Protein AF-A0A1M6NZW9-F1 (afdb_monomer_lite)

pLDDT: mean 94.44, std 4.58, range [63.97, 98.81]

Secondary structure (DSSP, 8-state):
-EEEEEEEE-HHHHHHHHHHHHT-TTEEEEEEEEEEEETTEEEEEEEEE-TTTHHHHHHHHHHHSSSGGG-EEEEEEES----GGGHHHHHT------HHHHHHHHHHHHS--HHHHHHHHHHHHHHHHHTTS-HHHHHHHHHHHHHHS--HHHHHHHHHHHHTT-HHHHHHHHHHHHHHHHHHHHHHHHHHHHHHHTTS--HHHHHH-HHHHHHHS--HHHHHHHHHHHHHHHHHHHTT-GGGHHHHHHH--HHHHHHHHHHHHHTT-HHHHHHHHHHHHHHHHHHHHHHHHHHHHHIIIII-S----

Radius of gyration: 23.34 Å; chains: 1; bounding box: 52×37×64 Å

Sequence (309 aa):
MHRSLELTVPPTVTESLCQQLVELDDVISVSVLPGASRKPPGDITTVQVLNRGADEVLRRAGAAVPKPEDLWVSTTELSSIIAPAEGEKILNDKDEAIWEEVEAGLRHQGRPTPNYVALMALGGIMAAVGLVSEPVPQAVAFIASSIIAPGFEPIAALPMGVVLKRWHVVWRGLRSTLIGYFLFILTAGLTMWLLVASGESSATELMANPEVHSISQPTLKSLLVSACGAAAGIVIIAAYRRSVIAGALIALILMPAAALIGAGVAVGISSLAVEGLIRFGIDVAFVLVLGFIIFYSKQKILHRRRPLE

InterPro domains:
  IPR005240 Protein of unknown function DUF389 [PF04087] (147-288)
  IPR005240 Protein of unknown function DUF389 [PTHR20992] (94-299)

Structure (mmCIF, N/CA/C/O backbone):
data_AF-A0A1M6NZW9-F1
#
_entry.id   AF-A0A1M6NZW9-F1
#
loop_
_atom_site.group_PDB
_atom_site.id
_atom_site.type_symbol
_atom_site.label_atom_id
_atom_site.label_alt_id
_atom_site.label_comp_id
_atom_site.label_asym_id
_atom_site.label_entity_id
_atom_site.label_seq_id
_atom_site.pdbx_PDB_ins_code
_atom_site.Cartn_x
_atom_site.Cartn_y
_atom_site.Cartn_z
_atom_site.occupancy
_atom_site.B_iso_or_equiv
_atom_site.auth_seq_id
_atom_site.auth_comp_id
_atom_site.auth_asym_id
_atom_site.auth_atom_id
_atom_site.pdbx_PDB_model_num
ATOM 1 N N . MET A 1 1 ? -0.280 -8.729 15.939 1.00 70.12 1 MET A N 1
ATOM 2 C CA . MET A 1 1 ? 0.033 -7.583 16.827 1.00 70.12 1 MET A CA 1
ATOM 3 C C . MET A 1 1 ? -1.256 -7.091 17.441 1.00 70.12 1 MET A C 1
ATOM 5 O O . MET A 1 1 ? -2.162 -6.825 16.670 1.00 70.12 1 MET A O 1
ATOM 9 N N . HIS A 1 2 ? -1.369 -7.079 18.770 1.00 83.81 2 HIS A N 1
ATOM 10 C CA . HIS A 1 2 ? -2.613 -6.732 19.475 1.00 83.81 2 HIS A CA 1
ATOM 11 C C . HIS A 1 2 ? -2.871 -5.220 19.454 1.00 83.81 2 HIS A C 1
ATOM 13 O O . HIS A 1 2 ? -1.997 -4.449 19.047 1.00 83.81 2 HIS A O 1
ATOM 19 N N . ARG A 1 3 ? -4.056 -4.783 19.896 1.00 89.00 3 ARG A N 1
ATOM 20 C CA . ARG A 1 3 ? -4.475 -3.379 19.794 1.00 89.00 3 ARG A CA 1
ATOM 21 C C . ARG A 1 3 ? -4.918 -2.786 21.119 1.00 89.00 3 ARG A C 1
ATOM 23 O O . ARG A 1 3 ? -5.605 -3.432 21.906 1.00 89.00 3 ARG A O 1
ATOM 30 N N . SER A 1 4 ? -4.587 -1.511 21.274 1.00 94.06 4 SER A N 1
ATOM 31 C CA . SER A 1 4 ? -5.197 -0.608 22.237 1.00 94.06 4 SER A CA 1
ATOM 32 C C . SER A 1 4 ? -6.142 0.323 21.490 1.00 94.06 4 SER A C 1
ATOM 34 O O . SER A 1 4 ? -5.700 1.110 20.649 1.00 94.06 4 SER A O 1
ATOM 36 N N . LEU A 1 5 ? -7.431 0.249 21.800 1.00 96.00 5 LEU A N 1
ATOM 37 C CA . LEU A 1 5 ? -8.442 1.181 21.313 1.00 96.00 5 LEU A CA 1
ATOM 38 C C . LEU A 1 5 ? -8.721 2.209 22.406 1.00 96.00 5 LEU A C 1
ATOM 40 O O . LEU A 1 5 ? -9.085 1.849 23.522 1.00 96.00 5 LEU A O 1
ATOM 44 N N . GLU A 1 6 ? -8.549 3.484 22.096 1.00 96.81 6 GLU A N 1
ATOM 45 C CA . GLU A 1 6 ? -8.951 4.584 22.965 1.00 96.81 6 GLU A CA 1
ATOM 46 C C . GLU A 1 6 ? -10.225 5.204 22.402 1.00 96.81 6 GLU A C 1
ATOM 48 O O . GLU A 1 6 ? -10.232 5.734 21.292 1.00 96.81 6 GLU A O 1
ATOM 53 N N . LEU A 1 7 ? -11.310 5.098 23.160 1.00 96.94 7 LEU A N 1
ATOM 54 C CA . LEU A 1 7 ? -12.628 5.593 22.801 1.00 96.94 7 LEU A CA 1
ATOM 55 C C . LEU A 1 7 ? -12.922 6.831 23.647 1.00 96.94 7 LEU A C 1
ATOM 57 O O . LEU A 1 7 ? -12.831 6.769 24.870 1.00 96.94 7 LEU A O 1
ATOM 61 N N . THR A 1 8 ? -13.313 7.940 23.025 1.00 97.19 8 THR A N 1
ATOM 62 C CA . THR A 1 8 ? -13.994 9.026 23.742 1.00 97.19 8 THR A CA 1
ATOM 63 C C . THR A 1 8 ? -15.483 8.931 23.457 1.00 97.19 8 THR A C 1
ATOM 65 O O . THR A 1 8 ? -15.881 8.962 22.291 1.00 97.19 8 THR A O 1
ATOM 68 N N . VAL A 1 9 ? -16.283 8.805 24.517 1.00 96.12 9 VAL A N 1
ATOM 69 C CA . VAL A 1 9 ? -17.746 8.676 24.443 1.00 96.12 9 VAL A CA 1
ATOM 70 C C . VAL A 1 9 ? -18.444 9.616 25.435 1.00 96.12 9 VAL A C 1
ATOM 72 O O . VAL A 1 9 ? -17.834 10.033 26.427 1.00 96.12 9 VAL A O 1
ATOM 75 N N . PRO A 1 10 ? -19.723 9.964 25.205 1.00 95.12 10 PRO A N 1
ATOM 76 C CA . PRO A 1 10 ? -20.508 10.727 26.167 1.00 95.12 10 PRO A CA 1
ATOM 77 C C . PRO A 1 10 ? -20.651 9.988 27.510 1.00 95.12 10 PRO A C 1
ATOM 79 O O . PRO A 1 10 ? -20.911 8.782 27.504 1.00 95.12 10 PRO A O 1
ATOM 82 N N . PRO A 1 11 ? -20.617 10.693 28.657 1.00 94.50 11 PRO A N 1
ATOM 83 C CA . PRO A 1 11 ? -20.749 10.063 29.975 1.00 94.50 11 PRO A CA 1
ATOM 84 C C . PRO A 1 11 ? -22.036 9.249 30.169 1.00 94.50 11 PRO A C 1
ATOM 86 O O . PRO A 1 11 ? -22.088 8.326 30.975 1.00 94.50 11 PRO A O 1
ATOM 89 N N . THR A 1 12 ? -23.090 9.571 29.414 1.00 94.75 12 THR A N 1
ATOM 90 C CA . THR A 1 12 ? -24.390 8.890 29.474 1.00 94.75 12 THR A CA 1
ATOM 91 C C . THR A 1 12 ? -24.352 7.444 28.983 1.00 94.75 12 THR A C 1
ATOM 93 O O . THR A 1 12 ? -25.243 6.676 29.335 1.00 94.75 12 THR A O 1
ATOM 96 N N . VAL A 1 13 ? -23.363 7.070 28.163 1.00 95.62 13 VAL A N 1
ATOM 97 C CA . VAL A 1 13 ? -23.267 5.728 27.560 1.00 95.62 13 VAL A CA 1
ATOM 98 C C . VAL A 1 13 ? -22.093 4.913 28.102 1.00 95.62 13 VAL A C 1
ATOM 100 O O . VAL A 1 13 ? -22.046 3.705 27.874 1.00 95.62 13 VAL A O 1
ATOM 103 N N . THR A 1 14 ? -21.170 5.546 28.835 1.00 95.44 14 THR A N 1
ATOM 104 C CA . THR A 1 14 ? -19.919 4.942 29.317 1.00 95.44 14 THR A CA 1
ATOM 105 C C . THR A 1 14 ? -20.152 3.648 30.086 1.00 95.44 14 THR A C 1
ATOM 107 O O . THR A 1 14 ? -19.566 2.622 29.747 1.00 95.44 14 THR A O 1
ATOM 110 N N . GLU A 1 15 ? -21.029 3.663 31.092 1.00 94.81 15 GLU A N 1
ATOM 111 C CA . GLU A 1 15 ? -21.259 2.503 31.963 1.00 94.81 15 GLU A CA 1
ATOM 112 C C . GLU A 1 15 ? -21.861 1.321 31.192 1.00 94.81 15 GLU A C 1
ATOM 114 O O . GLU A 1 15 ? -21.332 0.208 31.239 1.00 94.81 15 GLU A O 1
ATOM 119 N N . SER A 1 16 ? -22.902 1.581 30.393 1.00 95.81 16 SER A N 1
ATOM 120 C CA . SER A 1 16 ? -23.528 0.551 29.560 1.00 95.81 16 SER A CA 1
ATOM 121 C C . SER A 1 16 ? -22.561 -0.026 28.525 1.00 95.81 16 SER A C 1
ATOM 123 O O . SER A 1 16 ? -22.616 -1.227 28.262 1.00 95.81 16 SER A O 1
ATOM 125 N N . LEU A 1 17 ? -21.702 0.799 27.916 1.00 96.06 17 LEU A N 1
ATOM 126 C CA . LEU A 1 17 ? -20.704 0.327 26.960 1.00 96.06 17 LEU A CA 1
ATOM 127 C C . LEU A 1 17 ? -19.659 -0.540 27.665 1.00 96.06 17 LEU A C 1
ATOM 129 O O . LEU A 1 17 ? -19.357 -1.629 27.191 1.00 96.06 17 LEU A O 1
ATOM 133 N N . CYS A 1 18 ? -19.149 -0.105 28.817 1.00 95.56 18 CYS A N 1
ATOM 134 C CA . CYS A 1 18 ? -18.157 -0.864 29.574 1.00 95.56 18 CYS A CA 1
ATOM 135 C C . CYS A 1 18 ? -18.675 -2.243 29.977 1.00 95.56 18 CYS A C 1
ATOM 137 O O . CYS A 1 18 ? -17.961 -3.225 29.791 1.00 95.56 18 CYS A O 1
ATOM 139 N N . GLN A 1 19 ? -19.923 -2.337 30.444 1.00 95.12 19 GLN A N 1
ATOM 140 C CA . GLN A 1 19 ? -20.538 -3.623 30.770 1.00 95.12 19 GLN A CA 1
ATOM 141 C C . GLN A 1 19 ? -20.563 -4.558 29.553 1.00 95.12 19 GLN A C 1
ATOM 143 O O . GLN A 1 19 ? -20.122 -5.699 29.643 1.00 95.12 19 GLN A O 1
ATOM 148 N N . GLN A 1 20 ? -20.978 -4.050 28.390 1.00 95.81 20 GLN A N 1
ATOM 149 C CA . GLN A 1 20 ? -20.967 -4.833 27.155 1.00 95.81 20 GLN A CA 1
ATOM 150 C C . GLN A 1 20 ? -19.552 -5.230 26.712 1.00 95.81 20 GLN A C 1
ATOM 152 O O . GLN A 1 20 ? -19.382 -6.283 26.108 1.00 95.81 20 GLN A O 1
ATOM 157 N N . LEU A 1 21 ? -18.537 -4.394 26.930 1.00 96.19 21 LEU A N 1
ATOM 158 C CA . LEU A 1 21 ? -17.167 -4.695 26.509 1.00 96.19 21 LEU A CA 1
ATOM 159 C C . LEU A 1 21 ? -16.489 -5.722 27.418 1.00 96.19 21 LEU A C 1
ATOM 161 O O . LEU A 1 21 ? -15.734 -6.548 26.920 1.00 96.19 21 LEU A O 1
ATOM 165 N N . VAL A 1 22 ? -16.779 -5.702 28.720 1.00 95.19 22 VAL A N 1
ATOM 166 C CA . VAL A 1 22 ? -16.255 -6.682 29.688 1.00 95.19 22 VAL A CA 1
ATOM 167 C C . VAL A 1 22 ? -16.783 -8.095 29.415 1.00 95.19 22 VAL A C 1
ATOM 169 O O . VAL A 1 22 ? -16.097 -9.069 29.698 1.00 95.19 22 VAL A O 1
ATOM 172 N N . GLU A 1 23 ? -17.969 -8.222 28.821 1.00 94.69 23 GLU A N 1
ATOM 173 C CA . GLU A 1 23 ? -18.543 -9.514 28.416 1.00 94.69 23 GLU A CA 1
ATOM 174 C C . GLU A 1 23 ? -17.859 -10.143 27.187 1.00 94.69 23 GLU A C 1
ATOM 176 O O . GLU A 1 23 ? -18.169 -11.278 26.825 1.00 94.69 23 GLU A O 1
ATOM 181 N N . LEU A 1 24 ? -16.970 -9.421 26.496 1.00 94.69 24 LEU A N 1
ATOM 182 C CA . LEU A 1 24 ? -16.276 -9.938 25.319 1.00 94.69 24 LEU A CA 1
ATOM 183 C C . LEU A 1 24 ? -15.026 -10.725 25.719 1.00 94.69 24 LEU A C 1
ATOM 185 O O . LEU A 1 24 ? -14.051 -10.147 26.187 1.00 94.69 24 LEU A O 1
ATOM 189 N N . ASP A 1 25 ? -15.002 -12.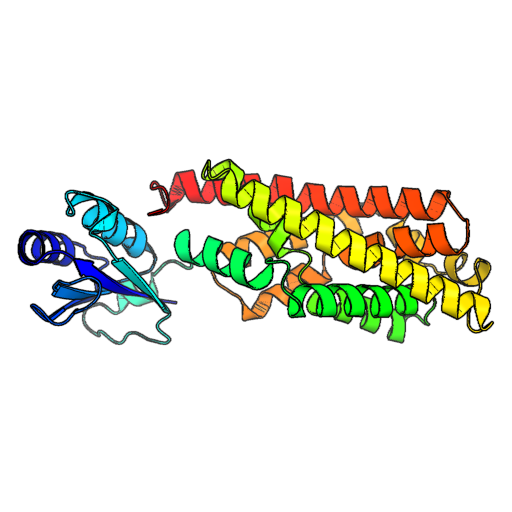020 25.397 1.00 92.38 25 ASP A N 1
ATOM 190 C CA . ASP A 1 25 ? -13.867 -12.917 25.681 1.00 92.38 25 ASP A CA 1
ATOM 191 C C . ASP A 1 25 ? -12.521 -12.468 25.082 1.00 92.38 25 ASP A C 1
ATOM 193 O O . ASP A 1 25 ? -11.465 -12.888 25.562 1.00 92.38 25 ASP A O 1
ATOM 197 N N . ASP A 1 26 ? -12.567 -11.664 24.014 1.00 92.88 26 ASP A N 1
ATOM 198 C CA . ASP A 1 26 ? -11.408 -11.140 23.283 1.00 92.88 26 ASP A CA 1
ATOM 199 C C . ASP A 1 26 ? -10.866 -9.819 23.860 1.00 92.88 26 ASP A C 1
ATOM 201 O O . ASP A 1 26 ? -9.818 -9.329 23.420 1.00 92.88 26 ASP A O 1
ATOM 205 N N . VAL A 1 27 ? -11.581 -9.213 24.811 1.00 94.50 27 VAL A N 1
ATOM 206 C CA . VAL A 1 27 ? -11.158 -8.003 25.519 1.00 94.50 27 VAL A CA 1
ATOM 207 C C . VAL A 1 27 ? -10.340 -8.416 26.737 1.00 94.50 27 VAL A C 1
ATOM 209 O O . VAL A 1 27 ? -10.824 -9.092 27.636 1.00 94.50 27 VAL A O 1
ATOM 212 N N . ILE A 1 28 ? -9.079 -7.993 26.765 1.00 93.81 28 ILE A N 1
ATOM 213 C CA . ILE A 1 28 ? -8.131 -8.331 27.832 1.00 93.81 28 ILE A CA 1
ATOM 214 C C . ILE A 1 28 ? -8.251 -7.354 28.999 1.00 93.81 28 ILE A C 1
ATOM 216 O O . ILE A 1 28 ? -8.128 -7.742 30.159 1.00 93.81 28 ILE A O 1
ATOM 220 N N . SER A 1 29 ? -8.474 -6.073 28.709 1.00 93.75 29 SER A N 1
ATOM 221 C CA . SER A 1 29 ? -8.731 -5.081 29.746 1.00 93.75 29 SER A CA 1
ATOM 222 C C . SER A 1 29 ? -9.560 -3.912 29.235 1.00 93.75 29 SER A C 1
ATOM 224 O O . SER A 1 29 ? -9.485 -3.524 28.068 1.00 93.75 29 SER A O 1
ATOM 226 N N . VAL A 1 30 ? -10.340 -3.337 30.149 1.00 96.31 30 VAL A N 1
ATOM 227 C CA . VAL A 1 30 ? -11.088 -2.093 29.957 1.00 96.31 30 VAL A CA 1
ATOM 228 C C . VAL A 1 30 ? -10.713 -1.154 31.096 1.00 96.31 30 VAL A C 1
ATOM 230 O O . VAL A 1 30 ? -10.606 -1.567 32.249 1.00 96.31 30 VAL A O 1
ATOM 233 N N . SER A 1 31 ? -10.472 0.113 30.789 1.00 96.75 31 SER A N 1
ATOM 234 C CA . SER A 1 31 ? -10.187 1.157 31.775 1.00 96.75 31 SER A CA 1
ATOM 235 C C . SER A 1 31 ? -10.935 2.427 31.404 1.00 96.75 31 SER A C 1
ATOM 237 O O . SER A 1 31 ? -11.028 2.756 30.225 1.00 96.75 31 SER A O 1
ATOM 239 N N . VAL A 1 32 ? -11.465 3.136 32.401 1.00 97.50 32 VAL A N 1
ATOM 240 C CA . VAL A 1 32 ? -12.298 4.329 32.201 1.00 97.50 32 VAL A CA 1
ATOM 241 C C . VAL A 1 32 ? -11.737 5.493 33.002 1.00 97.50 32 VAL A C 1
ATOM 243 O O . VAL A 1 32 ? -11.442 5.354 34.189 1.00 97.50 32 VAL A O 1
ATOM 246 N N . LEU A 1 33 ? -11.635 6.652 32.359 1.00 96.94 33 LEU A N 1
ATOM 247 C CA . LEU A 1 33 ? -11.292 7.930 32.972 1.00 96.94 33 LEU A CA 1
ATOM 248 C C . LEU A 1 33 ? -12.456 8.915 32.763 1.00 96.94 33 LEU A C 1
ATOM 250 O O . LEU A 1 33 ? -12.553 9.535 31.695 1.00 96.94 33 LEU A O 1
ATOM 254 N N . PRO A 1 34 ? -13.347 9.063 33.763 1.00 96.50 34 PRO A N 1
ATOM 255 C CA . PRO A 1 34 ? -14.511 9.935 33.656 1.00 96.50 34 PRO A CA 1
ATOM 256 C C . PRO A 1 34 ? -14.122 11.407 33.480 1.00 96.50 34 PRO A C 1
ATOM 258 O O . PRO A 1 34 ? -13.265 11.928 34.196 1.00 96.50 34 PRO A O 1
ATOM 261 N N . GLY A 1 35 ? -14.755 12.092 32.529 1.00 94.69 35 GLY A N 1
ATOM 262 C CA . GLY A 1 35 ? -14.581 13.517 32.251 1.00 94.69 35 GLY A CA 1
ATOM 263 C C . GLY A 1 35 ? -13.158 13.926 31.869 1.00 94.69 35 GLY A C 1
ATOM 264 O O . GLY A 1 35 ? -12.811 15.104 32.003 1.00 94.69 35 GLY A O 1
ATOM 265 N N . ALA A 1 36 ? -12.316 12.982 31.442 1.00 95.81 36 ALA A N 1
ATOM 266 C CA . ALA A 1 36 ? -10.913 13.240 31.136 1.00 95.81 36 ALA A CA 1
ATOM 267 C C . ALA A 1 36 ? -10.713 13.925 29.776 1.00 95.81 36 ALA A C 1
ATOM 269 O O . ALA A 1 36 ? -9.773 14.709 29.624 1.00 95.81 36 ALA A O 1
ATOM 270 N N . SER A 1 37 ? -11.604 13.700 28.803 1.00 96.12 37 SER A N 1
ATOM 271 C CA . SER A 1 37 ? -11.490 14.328 27.488 1.00 96.12 37 SER A CA 1
ATOM 272 C C . SER A 1 37 ? -12.138 15.711 27.471 1.00 96.12 37 SER A C 1
ATOM 274 O O . SER A 1 37 ? -13.243 15.926 27.976 1.00 96.12 37 SER A O 1
ATOM 276 N N . ARG A 1 38 ? -11.425 16.688 26.903 1.00 94.50 38 ARG A N 1
ATOM 277 C CA . ARG A 1 38 ? -11.899 18.076 26.744 1.00 94.50 38 ARG A CA 1
ATOM 278 C C . ARG A 1 38 ? -12.328 18.391 25.314 1.00 94.50 38 ARG A C 1
ATOM 280 O O . ARG A 1 38 ? -13.130 19.299 25.114 1.00 94.50 38 ARG A O 1
ATOM 287 N N . LYS A 1 39 ? -11.788 17.676 24.324 1.00 92.12 39 LYS A N 1
ATOM 288 C CA . LYS A 1 39 ? -12.101 17.865 22.905 1.00 92.12 39 LYS A CA 1
ATOM 289 C C . LYS A 1 39 ? -11.896 16.545 22.138 1.00 92.12 39 LYS A C 1
ATOM 291 O O . LYS A 1 39 ? -10.755 16.247 21.792 1.00 92.12 39 LYS A O 1
ATOM 296 N N . PRO A 1 40 ? -12.973 15.810 21.819 1.00 91.56 40 PRO A N 1
ATOM 297 C CA . PRO A 1 40 ? -14.363 16.089 22.205 1.00 91.56 40 PRO A CA 1
ATOM 298 C C . PRO A 1 40 ? -14.582 15.947 23.728 1.00 91.56 40 PRO A C 1
ATOM 300 O O . PRO A 1 40 ? -13.830 15.230 24.379 1.00 91.56 40 PRO A O 1
ATOM 303 N N . PRO A 1 41 ? -15.544 16.660 24.340 1.00 92.88 41 PRO A N 1
ATOM 304 C CA . PRO A 1 41 ? -15.842 16.497 25.762 1.00 92.88 41 PRO A CA 1
ATOM 305 C C . PRO A 1 41 ? -16.450 15.114 26.034 1.00 92.88 41 PRO A C 1
ATOM 307 O O . PRO A 1 41 ? -17.412 14.730 25.374 1.00 92.88 41 PRO A O 1
ATOM 310 N N . GLY A 1 42 ? -15.920 14.383 27.017 1.00 95.56 42 GLY A N 1
ATOM 311 C CA . GLY A 1 42 ? -16.436 13.058 27.366 1.00 95.56 42 GLY A CA 1
ATOM 312 C C . GLY A 1 42 ? -15.505 12.234 28.250 1.00 95.56 42 GLY A C 1
ATOM 313 O O . GLY A 1 42 ? -14.492 12.729 28.759 1.00 95.56 42 GLY A O 1
ATOM 314 N N . ASP A 1 43 ? -15.862 10.965 28.408 1.00 97.19 43 ASP A N 1
ATOM 315 C CA . ASP A 1 43 ? -15.080 9.977 29.145 1.00 97.19 43 ASP A CA 1
ATOM 316 C C . ASP A 1 43 ? -14.114 9.270 28.198 1.00 97.19 43 ASP A C 1
ATOM 318 O O . ASP A 1 43 ? -14.460 8.987 27.049 1.00 97.19 43 ASP A O 1
ATOM 322 N N . ILE A 1 44 ? -12.911 8.958 28.683 1.00 97.31 44 ILE A N 1
ATOM 323 C CA . ILE A 1 44 ? -11.933 8.165 27.929 1.00 97.31 44 ILE A CA 1
ATOM 324 C C . ILE A 1 44 ? -12.047 6.712 28.382 1.00 97.31 44 ILE A C 1
ATOM 326 O O . ILE A 1 44 ? -11.839 6.412 29.556 1.00 97.31 44 ILE A O 1
ATOM 330 N N . THR A 1 45 ? -12.360 5.817 27.450 1.00 97.44 45 THR A N 1
ATOM 331 C CA . THR A 1 45 ? -12.391 4.367 27.657 1.00 97.44 45 THR A CA 1
ATOM 332 C C . THR A 1 45 ? -11.270 3.721 26.852 1.00 97.44 45 THR A C 1
ATOM 334 O O . THR A 1 45 ? -11.294 3.728 25.623 1.00 97.44 45 THR A O 1
ATOM 337 N N . THR A 1 46 ? -10.285 3.151 27.536 1.00 97.31 46 THR A N 1
ATOM 338 C CA . THR A 1 46 ? -9.190 2.401 26.915 1.00 97.31 46 THR A CA 1
ATOM 339 C C . THR A 1 46 ? -9.513 0.914 26.947 1.00 97.31 46 THR A C 1
ATOM 341 O O . THR A 1 46 ? -9.794 0.360 28.009 1.00 97.31 46 THR A O 1
ATOM 344 N N . VAL A 1 47 ? -9.446 0.262 25.791 1.00 96.75 47 VAL A N 1
ATOM 345 C CA . VAL A 1 47 ? -9.759 -1.156 25.606 1.00 96.75 47 VAL A CA 1
ATOM 346 C C . VAL A 1 47 ? -8.545 -1.853 25.007 1.00 96.75 47 VAL A C 1
ATOM 348 O O . VAL A 1 47 ? -8.151 -1.555 23.879 1.00 96.75 47 VAL A O 1
ATOM 351 N N . GLN A 1 48 ? -7.958 -2.789 25.748 1.00 95.25 48 GLN A N 1
ATOM 352 C CA . GLN A 1 48 ? -6.931 -3.686 25.223 1.00 95.25 48 GLN A CA 1
ATOM 353 C C . GLN A 1 48 ? -7.614 -4.932 24.683 1.00 95.25 48 GLN A C 1
ATOM 355 O O . GLN A 1 48 ? -8.274 -5.655 25.429 1.00 95.25 48 GLN A O 1
ATOM 360 N N . VAL A 1 49 ? -7.487 -5.172 23.381 1.00 94.00 49 VAL A N 1
ATOM 361 C CA . VAL A 1 49 ? -8.268 -6.190 22.676 1.00 94.00 49 VAL A CA 1
ATOM 362 C C . VAL A 1 49 ? -7.393 -6.997 21.723 1.00 94.00 49 VAL A C 1
ATOM 364 O O . VAL A 1 49 ? -6.447 -6.491 21.107 1.00 94.00 49 VAL A O 1
ATOM 367 N N . LEU A 1 50 ? -7.731 -8.277 21.594 1.00 92.50 50 LEU A N 1
ATOM 368 C CA . LEU A 1 50 ? -7.200 -9.150 20.555 1.00 92.50 50 LEU A CA 1
ATOM 369 C C . LEU A 1 50 ? -7.706 -8.721 19.170 1.00 92.50 50 LEU A C 1
ATOM 371 O O . LEU A 1 50 ? -8.798 -8.171 19.015 1.00 92.50 50 LEU A O 1
ATOM 375 N N . ASN A 1 51 ? -6.950 -9.023 18.120 1.00 89.56 51 ASN A N 1
ATOM 376 C CA . ASN A 1 51 ? -7.281 -8.600 16.755 1.00 89.56 51 ASN A CA 1
ATOM 377 C C . ASN A 1 51 ? -8.625 -9.128 16.277 1.00 89.56 51 ASN A C 1
ATOM 379 O O . ASN A 1 51 ? -9.375 -8.415 15.615 1.00 89.56 51 ASN A O 1
ATOM 383 N N . ARG A 1 52 ? -8.950 -10.366 16.652 1.00 89.00 52 ARG A N 1
ATOM 384 C CA . ARG A 1 52 ? -10.240 -10.986 16.334 1.00 89.00 52 ARG A CA 1
ATOM 385 C C . ARG A 1 52 ? -11.450 -10.279 16.966 1.00 89.00 52 ARG A C 1
ATOM 387 O O . ARG A 1 52 ? -12.534 -10.379 16.400 1.00 89.00 52 ARG A O 1
ATOM 394 N N . GLY A 1 53 ? -11.264 -9.571 18.084 1.00 90.94 53 GLY A N 1
ATOM 395 C CA . GLY A 1 53 ? -12.330 -8.888 18.825 1.00 90.94 53 GLY A CA 1
ATOM 396 C C . GLY A 1 53 ? -12.459 -7.395 18.514 1.00 90.94 53 GLY A C 1
ATOM 397 O O . GLY A 1 53 ? -13.479 -6.789 18.840 1.00 90.94 53 GLY A O 1
ATOM 398 N N . ALA A 1 54 ? -11.460 -6.791 17.860 1.00 92.75 54 ALA A N 1
ATOM 399 C CA . ALA A 1 54 ? -11.411 -5.346 17.627 1.00 92.75 54 ALA A CA 1
ATOM 400 C C . ALA A 1 54 ? -12.632 -4.816 16.852 1.00 92.75 54 ALA A C 1
ATOM 402 O O . ALA A 1 54 ? -13.184 -3.772 17.200 1.00 92.75 54 ALA A O 1
ATOM 403 N N . ASP A 1 55 ? -13.106 -5.550 15.841 1.00 92.81 55 ASP A N 1
ATOM 404 C CA . ASP A 1 55 ? -14.295 -5.147 15.084 1.00 92.81 55 ASP A CA 1
ATOM 405 C C . ASP A 1 55 ? -15.573 -5.170 15.918 1.00 92.81 55 ASP A C 1
ATOM 407 O O . ASP A 1 55 ? -16.438 -4.313 15.744 1.00 92.81 55 ASP A O 1
ATOM 411 N N . GLU A 1 56 ? -15.697 -6.130 16.831 1.00 93.44 56 GLU A N 1
ATOM 412 C CA . GLU A 1 56 ? -16.859 -6.243 17.705 1.00 93.44 56 GLU A CA 1
ATOM 413 C C . GLU A 1 56 ? -16.879 -5.111 18.740 1.00 93.44 56 GLU A C 1
ATOM 415 O O . GLU A 1 56 ? -17.931 -4.506 18.955 1.00 93.44 56 GLU A O 1
ATOM 420 N N . VAL A 1 57 ? -15.718 -4.746 19.299 1.00 95.00 57 VAL A N 1
ATOM 421 C CA . VAL A 1 57 ? -15.577 -3.568 20.174 1.00 95.00 57 VAL A CA 1
ATOM 422 C C . VAL A 1 57 ? -16.025 -2.301 19.447 1.00 95.00 57 VAL A C 1
ATOM 424 O O . VAL A 1 57 ? -16.868 -1.562 19.956 1.00 95.00 57 VAL A O 1
ATOM 427 N N . LEU A 1 58 ? -15.524 -2.070 18.230 1.00 94.88 58 LEU A N 1
ATOM 428 C CA . LEU A 1 58 ? -15.880 -0.894 17.431 1.00 94.88 58 LEU A CA 1
ATOM 429 C C . LEU A 1 58 ? -17.357 -0.896 17.018 1.00 94.88 58 LEU A C 1
ATOM 431 O O . LEU A 1 58 ? -18.001 0.153 17.017 1.00 94.88 58 LEU A O 1
ATOM 435 N N . ARG A 1 59 ? -17.933 -2.068 16.726 1.00 94.12 59 ARG A N 1
ATOM 436 C CA . ARG A 1 59 ? -19.365 -2.211 16.435 1.00 94.12 59 ARG A CA 1
ATOM 437 C C . ARG A 1 59 ? -20.226 -1.832 17.643 1.00 94.12 59 ARG A C 1
ATOM 439 O O . ARG A 1 59 ? -21.205 -1.110 17.465 1.00 94.12 59 ARG A O 1
ATOM 446 N N . ARG A 1 60 ? -19.884 -2.304 18.849 1.00 95.06 60 ARG A N 1
ATOM 447 C CA . ARG A 1 60 ? -20.609 -1.964 20.089 1.00 95.06 60 ARG A CA 1
ATOM 448 C C . ARG A 1 60 ? -20.447 -0.490 20.447 1.00 95.06 60 ARG A C 1
ATOM 450 O O . ARG A 1 60 ? -21.444 0.163 20.733 1.00 95.06 60 ARG A O 1
ATOM 457 N N . ALA A 1 61 ? -19.236 0.054 20.333 1.00 94.94 61 ALA A N 1
ATOM 458 C CA . ALA A 1 61 ? -18.975 1.475 20.555 1.00 94.94 61 ALA A CA 1
ATOM 459 C C . ALA A 1 61 ? -19.796 2.366 19.606 1.00 94.94 61 ALA A C 1
ATOM 461 O O . ALA A 1 61 ? -20.454 3.302 20.054 1.00 94.94 61 ALA A O 1
ATOM 462 N N . GLY A 1 62 ? -19.828 2.032 18.310 1.00 94.00 62 GLY A N 1
ATOM 463 C CA . GLY A 1 62 ? -20.623 2.757 17.316 1.00 94.00 62 GLY A CA 1
ATOM 464 C C . GLY A 1 62 ? -22.136 2.654 17.533 1.00 94.00 62 GLY A C 1
ATOM 465 O O . GLY A 1 62 ? -22.853 3.599 17.228 1.00 94.00 62 GLY A O 1
ATOM 466 N N . ALA A 1 63 ? -22.628 1.532 18.069 1.00 93.56 63 ALA A N 1
ATOM 467 C CA . ALA A 1 63 ? -24.047 1.345 18.385 1.00 93.56 63 ALA A CA 1
ATOM 468 C C . ALA A 1 63 ? -24.472 1.998 19.712 1.00 93.56 63 ALA A C 1
ATOM 470 O O . ALA A 1 63 ? -25.656 2.274 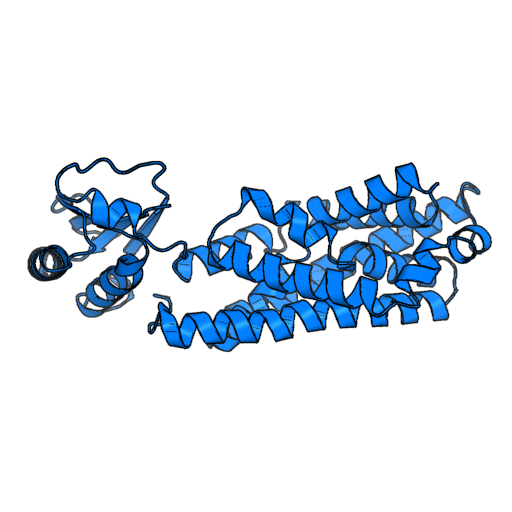19.898 1.00 93.56 63 ALA A O 1
ATOM 471 N N . ALA A 1 64 ? -23.531 2.213 20.635 1.00 93.56 64 ALA A N 1
ATOM 472 C CA . ALA A 1 64 ? -23.802 2.814 21.936 1.00 93.56 64 ALA A CA 1
ATOM 473 C C . ALA A 1 64 ? -24.025 4.328 21.844 1.00 93.56 64 ALA A C 1
ATOM 475 O O . ALA A 1 64 ? -24.827 4.874 22.601 1.00 93.56 64 ALA A O 1
ATOM 476 N N . VAL A 1 65 ? -23.332 5.015 20.930 1.00 93.69 65 VAL A N 1
ATOM 477 C CA . VAL A 1 65 ? -23.487 6.463 20.764 1.00 93.69 65 VAL A CA 1
ATOM 478 C C . VAL A 1 65 ? -24.762 6.810 19.976 1.00 93.69 65 VAL A C 1
ATOM 480 O O . VAL A 1 65 ? -25.043 6.177 18.958 1.00 93.69 65 VAL A O 1
ATOM 483 N N . PRO A 1 66 ? -25.540 7.834 20.388 1.00 88.19 66 PRO A N 1
ATOM 484 C CA . PRO A 1 66 ? -26.746 8.242 19.661 1.00 88.19 66 PRO A CA 1
ATOM 485 C C . PRO A 1 66 ? -26.447 8.750 18.251 1.00 88.19 66 PRO A C 1
ATOM 487 O O . PRO A 1 66 ? -27.247 8.566 17.331 1.00 88.19 66 PRO A O 1
ATOM 490 N N . LYS A 1 67 ? -25.301 9.416 18.090 1.00 90.88 67 LYS A N 1
ATOM 491 C CA . LYS A 1 67 ? -24.831 9.935 16.815 1.00 90.88 67 LYS A CA 1
ATOM 492 C C . LYS A 1 67 ? -23.397 9.479 16.552 1.00 90.88 67 LYS A C 1
ATOM 494 O O . LYS A 1 67 ? -22.586 9.497 17.475 1.00 90.88 67 LYS A O 1
ATOM 499 N N . PRO A 1 68 ? -23.039 9.169 15.294 1.00 87.88 68 PRO A N 1
ATOM 500 C CA . PRO A 1 68 ? -21.670 8.784 14.945 1.00 87.88 68 PRO A CA 1
ATOM 501 C C . PRO A 1 68 ? -20.610 9.833 15.317 1.00 87.88 68 PRO A C 1
ATOM 503 O O . PRO A 1 68 ? -19.487 9.474 15.644 1.00 87.88 68 PRO A O 1
ATOM 506 N N . GLU A 1 69 ? -20.971 11.121 15.296 1.00 89.50 69 GLU A N 1
ATOM 507 C CA . GLU A 1 69 ? -20.086 12.250 15.634 1.00 89.50 69 GLU A CA 1
ATOM 508 C C . GLU A 1 69 ? -19.680 12.316 17.115 1.00 89.50 69 GLU A C 1
ATOM 510 O O . GLU A 1 69 ? -18.697 12.976 17.450 1.00 89.50 69 GLU A O 1
ATOM 515 N N . ASP A 1 70 ? -20.406 11.612 17.986 1.00 92.12 70 ASP A N 1
ATOM 516 C CA . ASP A 1 70 ? -20.147 11.576 19.426 1.00 92.12 70 ASP A CA 1
ATOM 517 C C . ASP A 1 70 ? -19.109 10.507 19.813 1.00 92.12 70 ASP A C 1
ATOM 519 O O . ASP A 1 70 ? -18.694 10.443 20.970 1.00 92.12 70 ASP A O 1
ATOM 523 N N . LEU A 1 71 ? -18.687 9.662 18.865 1.00 94.69 71 LEU A N 1
ATOM 524 C CA . LEU A 1 71 ? -17.646 8.661 19.067 1.00 94.69 71 LEU A CA 1
ATOM 525 C C . LEU A 1 71 ? -16.336 9.135 18.442 1.00 94.69 71 LEU A C 1
ATOM 527 O O . LEU A 1 71 ? -16.240 9.346 17.234 1.00 94.69 71 LEU A O 1
ATOM 531 N N . TRP A 1 72 ? -15.291 9.209 19.258 1.00 94.88 72 TRP A N 1
ATOM 532 C CA . TRP A 1 72 ? -13.928 9.369 18.767 1.00 94.88 72 TRP A CA 1
ATOM 533 C C . TRP A 1 72 ? -13.107 8.136 19.109 1.00 94.88 72 TRP A C 1
ATOM 535 O O . TRP A 1 72 ? -13.186 7.630 20.226 1.00 94.88 72 TRP A O 1
ATOM 545 N N . VAL A 1 73 ? -12.328 7.655 18.144 1.00 95.31 73 VAL A N 1
ATOM 546 C CA . VAL A 1 73 ? -11.514 6.448 18.286 1.00 95.31 73 VAL A CA 1
ATOM 547 C C . VAL A 1 73 ? -10.083 6.753 17.873 1.00 95.31 73 VAL A C 1
ATOM 549 O O . VAL A 1 73 ? -9.841 7.262 16.779 1.00 95.31 73 VAL A O 1
ATOM 552 N N . SER A 1 74 ? -9.137 6.372 18.722 1.00 94.44 74 SER A N 1
ATOM 553 C CA . SER A 1 74 ? -7.726 6.252 18.374 1.00 94.44 74 SER A CA 1
ATOM 554 C C . SER A 1 74 ? -7.279 4.807 18.529 1.00 94.44 74 SER A C 1
ATOM 556 O O . SER A 1 74 ? -7.682 4.108 19.459 1.00 94.44 74 SER A O 1
ATOM 558 N N . THR A 1 75 ? -6.455 4.343 17.596 1.00 93.44 75 THR A N 1
ATOM 559 C CA . THR A 1 75 ? -5.989 2.959 17.544 1.00 93.44 75 THR A CA 1
ATOM 560 C C . THR A 1 75 ? -4.477 2.926 17.644 1.00 93.44 75 THR A C 1
ATOM 562 O O . THR A 1 75 ? -3.776 3.559 16.852 1.00 93.44 75 THR A O 1
ATOM 565 N N . THR A 1 76 ? -3.975 2.171 18.614 1.00 91.88 76 THR A N 1
ATOM 566 C CA . THR A 1 76 ? -2.542 1.993 18.844 1.00 91.88 76 THR A CA 1
ATOM 567 C C . THR A 1 76 ? -2.183 0.520 18.729 1.00 91.88 76 THR A C 1
ATOM 569 O O . THR A 1 76 ? -2.836 -0.350 19.308 1.00 91.88 76 THR A O 1
ATOM 572 N N . GLU A 1 77 ? -1.113 0.247 17.991 1.00 88.12 77 GLU A N 1
ATOM 573 C CA . GLU A 1 77 ? -0.514 -1.076 17.885 1.00 88.12 77 GLU A CA 1
ATOM 574 C C . GLU A 1 77 ? 0.297 -1.382 19.150 1.00 88.12 77 GLU A C 1
ATOM 576 O O . GLU A 1 77 ? 1.176 -0.612 19.539 1.00 88.12 77 GLU A O 1
ATOM 581 N N . LEU A 1 78 ? 0.006 -2.510 19.797 1.00 86.56 78 LEU A N 1
ATOM 582 C CA . LEU A 1 78 ? 0.749 -2.967 20.962 1.00 86.56 78 LEU A CA 1
ATOM 583 C C . LEU A 1 78 ? 1.855 -3.938 20.566 1.00 86.56 78 LEU A C 1
ATOM 585 O O . LEU A 1 78 ? 1.607 -4.980 19.954 1.00 86.56 78 LEU A O 1
ATOM 589 N N . SER A 1 79 ? 3.070 -3.640 21.025 1.00 85.88 79 SER A N 1
ATOM 590 C CA . SER A 1 79 ? 4.225 -4.520 20.843 1.00 85.88 79 SER A CA 1
ATOM 591 C C . SER A 1 79 ? 4.096 -5.839 21.612 1.00 85.88 79 SER A C 1
ATOM 593 O O . SER A 1 79 ? 4.607 -6.857 21.156 1.00 85.88 79 SER A O 1
ATOM 595 N N . SER A 1 80 ? 3.450 -5.834 22.785 1.00 84.44 80 SER A N 1
ATOM 596 C CA . SER A 1 80 ? 3.266 -7.024 23.627 1.00 84.44 80 SER A CA 1
ATOM 597 C C . SER A 1 80 ? 2.112 -6.845 24.617 1.00 84.44 80 SER A C 1
ATOM 599 O O . SER A 1 80 ? 1.878 -5.738 25.101 1.00 84.44 80 SER A O 1
ATOM 601 N N . ILE A 1 81 ? 1.427 -7.946 24.940 1.00 85.50 81 ILE A N 1
ATOM 602 C CA . ILE A 1 81 ? 0.477 -8.061 26.053 1.00 85.50 81 ILE A CA 1
ATOM 603 C C . ILE A 1 81 ? 0.896 -9.267 26.889 1.00 85.50 81 ILE A C 1
ATOM 605 O O . ILE A 1 81 ? 1.084 -10.359 26.355 1.00 85.50 81 ILE A O 1
ATOM 609 N N . ILE A 1 82 ? 1.012 -9.079 28.203 1.00 89.44 82 ILE A N 1
ATOM 610 C CA . ILE A 1 82 ? 1.293 -10.160 29.149 1.00 89.44 82 ILE A CA 1
ATOM 611 C C . ILE A 1 82 ? 0.130 -10.235 30.134 1.00 89.44 82 ILE A C 1
ATOM 613 O O . ILE A 1 82 ? 0.016 -9.412 31.038 1.00 89.44 82 ILE A O 1
ATOM 617 N N . ALA A 1 83 ? -0.722 -11.241 29.953 1.00 89.31 83 ALA A N 1
ATOM 618 C CA . ALA A 1 83 ? -1.805 -11.572 30.869 1.00 89.31 83 ALA A CA 1
ATOM 619 C C . ALA A 1 83 ? -1.786 -13.092 31.098 1.00 89.31 83 ALA A C 1
ATOM 621 O O . ALA A 1 83 ? -2.334 -13.828 30.280 1.00 89.31 83 ALA A O 1
ATOM 622 N N . PRO A 1 84 ? -1.130 -13.591 32.167 1.00 88.44 84 PRO A N 1
ATOM 623 C CA . PRO A 1 84 ? -0.937 -15.029 32.377 1.00 88.44 84 PRO A CA 1
ATOM 624 C C . PRO A 1 84 ? -2.233 -15.849 32.364 1.00 88.44 84 PRO A C 1
ATOM 626 O O . PRO A 1 84 ? -2.235 -16.967 31.861 1.00 88.44 84 PRO A O 1
ATOM 629 N N . ALA A 1 85 ? -3.336 -15.278 32.858 1.00 87.38 85 ALA A N 1
ATOM 630 C CA . ALA A 1 85 ? -4.651 -15.919 32.841 1.00 87.38 85 ALA A CA 1
ATOM 631 C C . ALA A 1 85 ? -5.235 -16.093 31.422 1.00 87.38 85 ALA A C 1
ATOM 633 O O . ALA A 1 85 ? -5.989 -17.028 31.186 1.00 87.38 85 ALA A O 1
ATOM 634 N N . GLU A 1 86 ? -4.848 -15.240 30.469 1.00 87.25 86 GLU A N 1
ATOM 635 C CA . GLU A 1 86 ? -5.374 -15.202 29.094 1.00 87.25 86 GLU A CA 1
ATOM 636 C C . GLU A 1 86 ? -4.342 -15.685 28.054 1.00 87.25 86 GLU A C 1
ATOM 638 O O . GLU A 1 86 ? -4.500 -15.474 26.848 1.00 87.25 86 GLU A O 1
ATOM 643 N N . GLY A 1 87 ? -3.258 -16.332 28.502 1.00 85.69 87 GLY A N 1
ATOM 644 C CA . GLY A 1 87 ? -2.091 -16.647 27.671 1.00 85.69 87 GLY A CA 1
ATOM 645 C C . GLY A 1 87 ? -2.418 -17.436 26.399 1.00 85.69 87 GLY A C 1
ATOM 646 O O . GLY A 1 87 ? -1.954 -17.077 25.318 1.00 85.69 87 GLY A O 1
ATOM 647 N N . GLU A 1 88 ? -3.267 -18.464 26.486 1.00 86.31 88 GLU A N 1
ATOM 648 C CA . GLU A 1 88 ? -3.663 -19.255 25.311 1.00 86.31 88 GLU A CA 1
ATOM 649 C C . GLU A 1 88 ? -4.455 -18.441 24.278 1.00 86.31 88 GLU A C 1
ATOM 651 O O . GLU A 1 88 ? -4.293 -18.643 23.072 1.00 86.31 88 GLU A O 1
ATOM 656 N N . LYS A 1 89 ? -5.297 -17.497 24.717 1.00 86.50 89 LYS A N 1
ATOM 657 C CA . LYS A 1 89 ? -6.065 -16.643 23.800 1.00 86.50 89 LYS A CA 1
ATOM 658 C C . LYS A 1 89 ? -5.156 -15.661 23.070 1.00 86.50 89 LYS A C 1
ATOM 660 O O . LYS A 1 89 ? -5.317 -15.463 21.866 1.00 86.50 89 LYS A O 1
ATOM 665 N N . ILE A 1 90 ? -4.186 -15.091 23.782 1.00 86.25 90 ILE A N 1
ATOM 666 C CA . ILE A 1 90 ? -3.180 -14.184 23.218 1.00 86.25 90 ILE A CA 1
ATOM 667 C C . ILE A 1 90 ? -2.357 -14.914 22.149 1.00 86.25 90 ILE A C 1
ATOM 669 O O . ILE A 1 90 ? -2.193 -14.402 21.042 1.00 86.25 90 ILE A O 1
ATOM 673 N N . LEU A 1 91 ? -1.904 -16.139 22.440 1.00 86.62 91 LEU A N 1
ATOM 674 C CA . LEU A 1 91 ? -1.113 -16.949 21.505 1.00 86.62 91 LEU A CA 1
ATOM 675 C C . LEU A 1 91 ? -1.892 -17.354 20.246 1.00 86.62 91 LEU A C 1
ATOM 677 O O . LEU A 1 91 ? -1.313 -17.421 19.165 1.00 86.62 91 LEU A O 1
ATOM 681 N N . ASN A 1 92 ? -3.198 -17.597 20.371 1.00 86.44 92 ASN A N 1
ATOM 682 C CA . ASN A 1 92 ? -4.060 -18.018 19.264 1.00 86.44 92 ASN A CA 1
ATOM 683 C C . ASN A 1 92 ? -4.744 -16.847 18.527 1.00 86.44 92 ASN A C 1
ATOM 685 O O . ASN A 1 92 ? -5.746 -17.061 17.839 1.00 86.44 92 ASN A O 1
ATOM 689 N N . ASP A 1 93 ? -4.285 -15.605 18.719 1.00 88.19 93 ASP A N 1
ATOM 690 C CA . ASP A 1 93 ? -4.872 -14.431 18.064 1.00 88.19 93 ASP A CA 1
ATOM 691 C C . ASP A 1 93 ? -4.638 -14.437 16.542 1.00 88.19 93 ASP A C 1
ATOM 693 O O . ASP A 1 93 ? -3.736 -15.090 16.013 1.00 88.19 93 ASP A O 1
ATOM 697 N N . LYS A 1 94 ? -5.481 -13.704 15.813 1.00 86.12 94 LYS A N 1
ATOM 698 C CA . LYS A 1 94 ? -5.399 -13.585 14.357 1.00 86.12 94 LYS A CA 1
ATOM 699 C C . LYS A 1 94 ? -4.463 -12.458 13.943 1.00 86.12 94 LYS A C 1
ATOM 701 O O . LYS A 1 94 ? -4.327 -11.438 14.616 1.00 86.12 94 LYS A O 1
ATOM 706 N N . ASP A 1 95 ? -3.871 -12.619 12.770 1.00 84.31 95 ASP A N 1
ATOM 707 C CA . ASP A 1 95 ? -3.045 -11.594 12.147 1.00 84.31 95 ASP A CA 1
ATOM 708 C C . ASP A 1 95 ? -3.854 -10.817 11.105 1.00 84.31 95 ASP A C 1
ATOM 710 O O . ASP A 1 95 ? -3.866 -11.139 9.917 1.00 84.31 95 ASP A O 1
ATOM 714 N N . GLU A 1 96 ? -4.627 -9.849 11.588 1.00 88.25 96 GLU A N 1
ATOM 715 C CA . GLU A 1 96 ? -5.556 -9.070 10.775 1.00 88.25 96 GLU A CA 1
ATOM 716 C C . GLU A 1 96 ? -5.617 -7.630 11.274 1.00 88.25 96 GLU A C 1
ATOM 718 O O . GLU A 1 96 ? -5.511 -7.383 12.481 1.00 88.25 96 GLU A O 1
ATOM 723 N N . ALA A 1 97 ? -5.796 -6.687 10.352 1.00 89.81 97 ALA A N 1
ATOM 724 C CA . ALA A 1 97 ? -5.982 -5.281 10.664 1.00 89.81 97 ALA A CA 1
ATOM 725 C C . ALA A 1 97 ? -7.421 -4.825 10.523 1.00 89.81 97 ALA A C 1
ATOM 727 O O . ALA A 1 97 ? -8.133 -5.260 9.626 1.00 89.81 97 ALA A O 1
ATOM 728 N N . ILE A 1 98 ? -7.838 -3.901 11.386 1.00 92.44 98 ILE A N 1
ATOM 729 C CA . ILE A 1 98 ? -9.133 -3.244 11.222 1.00 92.44 98 ILE A CA 1
ATOM 730 C C . ILE A 1 98 ? -9.105 -2.340 9.987 1.00 92.44 98 ILE A C 1
ATOM 732 O O . ILE A 1 98 ? -8.066 -1.784 9.614 1.00 92.44 98 ILE A O 1
ATOM 736 N N . TRP A 1 99 ? -10.257 -2.153 9.352 1.00 92.88 99 TRP A N 1
ATOM 737 C CA . TRP A 1 99 ? -10.321 -1.398 8.104 1.00 92.88 99 TRP A CA 1
ATOM 738 C C . TRP A 1 99 ? -9.866 0.053 8.216 1.00 92.88 99 TRP A C 1
ATOM 740 O O . TRP A 1 99 ? -9.305 0.580 7.259 1.00 92.88 99 TRP A O 1
ATOM 750 N N . GLU A 1 100 ? -10.093 0.696 9.358 1.00 91.69 100 GLU A N 1
ATOM 751 C CA . GLU A 1 100 ? -9.666 2.068 9.624 1.00 91.69 100 GLU A CA 1
ATOM 752 C C . GLU A 1 100 ? -8.144 2.198 9.531 1.00 91.69 100 GLU A C 1
ATOM 754 O O . GLU A 1 100 ? -7.643 3.151 8.935 1.00 91.69 100 GLU A O 1
ATOM 759 N N . GLU A 1 101 ? -7.403 1.212 10.041 1.00 91.56 101 GLU A N 1
ATOM 760 C CA . GLU A 1 101 ? -5.942 1.176 9.963 1.00 91.56 101 GLU A CA 1
ATOM 761 C C . GLU A 1 101 ? -5.454 0.866 8.549 1.00 91.56 101 GLU A C 1
ATOM 763 O O . GLU A 1 101 ? -4.518 1.512 8.073 1.00 91.56 101 GLU A O 1
ATOM 768 N N . VAL A 1 102 ? -6.105 -0.074 7.853 1.00 93.50 102 VAL A N 1
ATOM 769 C CA . VAL A 1 102 ? -5.790 -0.387 6.450 1.00 93.50 102 VAL A CA 1
ATOM 770 C C . VAL A 1 102 ? -5.980 0.855 5.578 1.00 93.50 102 VAL A C 1
ATOM 772 O O . VAL A 1 102 ? -5.085 1.233 4.819 1.00 93.50 102 VAL A O 1
ATOM 775 N N . GLU A 1 103 ? -7.117 1.541 5.716 1.00 93.06 103 GLU A N 1
ATOM 776 C CA . GLU A 1 103 ? -7.398 2.756 4.957 1.00 93.06 103 GLU A CA 1
ATOM 777 C C . GLU A 1 103 ? -6.442 3.879 5.342 1.00 93.06 103 GLU A C 1
ATOM 779 O O . GLU A 1 103 ? -5.931 4.576 4.462 1.00 93.06 103 GLU A O 1
ATOM 784 N N . ALA A 1 104 ? -6.192 4.077 6.639 1.00 91.31 104 ALA A N 1
ATOM 785 C CA . ALA A 1 104 ? -5.250 5.081 7.101 1.00 91.31 104 ALA A CA 1
ATOM 786 C C . ALA A 1 104 ? -3.856 4.816 6.523 1.00 91.31 104 ALA A C 1
ATOM 788 O O . ALA A 1 104 ? -3.248 5.752 6.010 1.00 91.31 104 ALA A O 1
ATOM 789 N N . GLY A 1 105 ? -3.365 3.576 6.538 1.00 91.06 105 GLY A N 1
ATOM 790 C CA . GLY A 1 105 ? -2.076 3.197 5.953 1.00 91.06 105 GLY A CA 1
ATOM 791 C C . GLY A 1 105 ? -1.985 3.559 4.471 1.00 91.06 105 GLY A C 1
ATOM 792 O O . GLY A 1 105 ? -1.131 4.359 4.081 1.00 91.06 105 GLY A O 1
ATOM 793 N N . LEU A 1 106 ? -2.944 3.078 3.672 1.00 93.06 106 LEU A N 1
ATOM 794 C CA . LEU A 1 106 ? -3.032 3.372 2.236 1.00 93.06 106 LEU A CA 1
ATOM 795 C C . LEU A 1 106 ? -3.126 4.877 1.955 1.00 93.06 106 LEU A C 1
ATOM 797 O O . LEU A 1 106 ? -2.524 5.393 1.014 1.00 93.06 106 LEU A O 1
ATOM 801 N N . ARG A 1 107 ? -3.857 5.612 2.795 1.00 90.69 107 ARG A N 1
ATOM 802 C CA . ARG A 1 107 ? -4.016 7.064 2.692 1.00 90.69 107 ARG A CA 1
ATOM 803 C C . ARG A 1 107 ? -2.730 7.817 3.031 1.00 90.69 107 ARG A C 1
ATOM 805 O O . ARG A 1 107 ? -2.448 8.813 2.374 1.00 90.69 107 ARG A O 1
ATOM 812 N N . HIS A 1 108 ? -1.971 7.411 4.044 1.00 88.69 108 HIS A N 1
ATOM 813 C CA . HIS A 1 108 ? -0.729 8.102 4.413 1.00 88.69 108 HIS A CA 1
ATOM 814 C C . HIS A 1 108 ? 0.355 7.920 3.350 1.00 88.69 108 HIS A C 1
ATOM 816 O O . HIS A 1 108 ? 1.042 8.884 3.022 1.00 88.69 108 HIS A O 1
ATOM 822 N N . GLN A 1 109 ? 0.460 6.720 2.780 1.00 84.69 109 GLN A N 1
ATOM 823 C CA . GLN A 1 109 ? 1.465 6.396 1.766 1.00 84.69 109 GLN A CA 1
ATOM 824 C C . GLN A 1 109 ? 1.062 6.881 0.367 1.00 84.69 109 GLN A C 1
ATOM 826 O O . GLN A 1 109 ? 1.908 7.327 -0.398 1.00 84.69 109 GLN A O 1
ATOM 831 N N . GLY A 1 110 ? -0.234 6.871 0.048 1.00 82.00 110 GLY A N 1
ATOM 832 C CA . GLY A 1 110 ? -0.727 7.188 -1.288 1.00 82.00 110 GLY A CA 1
ATOM 833 C C . GLY A 1 110 ? -1.184 8.628 -1.519 1.00 82.00 110 GLY A C 1
ATOM 834 O O . GLY A 1 110 ? -1.660 8.924 -2.607 1.00 82.00 110 GLY A O 1
ATOM 835 N N . ARG A 1 111 ? -1.139 9.549 -0.549 1.00 90.94 111 ARG A N 1
ATOM 836 C CA . ARG A 1 111 ? -1.600 10.939 -0.778 1.00 90.94 111 ARG A CA 1
ATOM 837 C C . ARG A 1 111 ? -0.605 11.724 -1.641 1.00 90.94 111 ARG A C 1
ATOM 839 O O . ARG A 1 111 ? 0.584 11.676 -1.338 1.00 90.94 111 ARG A O 1
ATOM 846 N N . PRO A 1 112 ? -1.069 12.547 -2.607 1.00 92.88 112 PRO A N 1
ATOM 847 C CA . PRO A 1 112 ? -0.204 13.314 -3.502 1.00 92.88 112 PRO A CA 1
ATOM 848 C C . PRO A 1 112 ? 0.351 14.555 -2.783 1.00 92.88 112 PRO A C 1
ATOM 850 O O . PRO A 1 112 ? -0.017 15.693 -3.062 1.00 92.88 112 PRO A O 1
ATOM 853 N N . THR A 1 113 ? 1.181 14.310 -1.774 1.00 96.25 113 THR A N 1
ATOM 854 C CA . THR A 1 113 ? 1.937 15.307 -1.014 1.00 96.25 113 THR A CA 1
ATOM 855 C C . THR A 1 113 ? 3.224 15.680 -1.759 1.00 96.25 113 THR A C 1
ATOM 857 O O . THR A 1 113 ? 3.640 14.942 -2.654 1.00 96.25 113 THR A O 1
ATOM 860 N N . PRO A 1 114 ? 3.912 16.773 -1.384 1.00 96.94 114 PRO A N 1
ATOM 861 C CA . PRO A 1 114 ? 5.223 17.090 -1.951 1.00 96.94 114 PRO A CA 1
ATOM 862 C C . PRO A 1 114 ? 6.235 15.940 -1.828 1.00 96.94 114 PRO A C 1
ATOM 864 O O . PRO A 1 114 ? 6.946 15.655 -2.785 1.00 96.94 114 PRO A O 1
ATOM 867 N N . ASN A 1 115 ? 6.243 15.223 -0.697 1.00 96.50 115 ASN A N 1
ATOM 868 C CA . ASN A 1 115 ? 7.119 14.063 -0.503 1.00 96.50 115 ASN A CA 1
ATOM 869 C C . ASN A 1 115 ? 6.760 12.920 -1.457 1.00 96.50 115 ASN A C 1
ATOM 871 O O . ASN A 1 115 ? 7.642 12.358 -2.091 1.00 96.50 115 ASN A O 1
ATOM 875 N N . TYR A 1 116 ? 5.470 12.612 -1.606 1.00 96.38 116 TYR A N 1
ATOM 876 C CA . TYR A 1 116 ? 4.997 11.608 -2.562 1.00 96.38 116 TYR A CA 1
ATOM 877 C C . TYR A 1 116 ? 5.444 11.937 -3.993 1.00 96.38 116 TYR A C 1
ATOM 879 O O . TYR A 1 116 ? 6.007 11.097 -4.684 1.00 96.38 116 TYR A O 1
ATOM 887 N N . VAL A 1 117 ? 5.236 13.187 -4.413 1.00 96.75 117 VAL A N 1
ATOM 888 C CA . VAL A 1 117 ? 5.634 13.708 -5.729 1.00 96.75 117 VAL A CA 1
ATOM 889 C C . VAL A 1 117 ? 7.147 13.579 -5.925 1.00 96.75 117 VAL A C 1
ATOM 891 O O . VAL A 1 117 ? 7.585 13.044 -6.939 1.00 96.75 117 VAL A O 1
ATOM 894 N N . ALA A 1 118 ? 7.952 13.996 -4.946 1.00 98.00 118 ALA A N 1
ATOM 895 C CA . ALA A 1 118 ? 9.407 13.881 -5.012 1.00 98.00 118 ALA A CA 1
ATOM 896 C C . ALA A 1 118 ? 9.874 12.419 -5.116 1.00 98.00 118 ALA A C 1
ATOM 898 O O . ALA A 1 118 ? 10.725 12.107 -5.945 1.00 98.00 118 ALA A O 1
ATOM 899 N N . LEU A 1 119 ? 9.290 11.512 -4.328 1.00 98.06 119 LEU A N 1
ATOM 900 C CA . LEU A 1 119 ? 9.631 10.087 -4.353 1.00 98.06 119 LEU A CA 1
ATOM 901 C C . LEU A 1 119 ? 9.246 9.422 -5.682 1.00 98.06 119 LEU A C 1
ATOM 903 O O . LEU A 1 119 ? 10.048 8.672 -6.233 1.00 98.06 119 LEU A O 1
ATOM 907 N N . MET A 1 120 ? 8.071 9.736 -6.242 1.00 98.25 120 MET A N 1
ATOM 908 C CA . MET A 1 120 ? 7.670 9.256 -7.574 1.00 98.25 120 MET A CA 1
ATOM 909 C C . MET A 1 120 ? 8.607 9.787 -8.668 1.00 98.25 120 MET A C 1
ATOM 911 O O . MET A 1 120 ? 9.020 9.032 -9.544 1.00 98.25 120 MET A O 1
ATOM 915 N N . ALA A 1 121 ? 8.990 11.066 -8.599 1.00 98.56 121 ALA A N 1
ATOM 916 C CA . ALA A 1 121 ? 9.933 11.669 -9.538 1.00 98.56 121 ALA A CA 1
ATOM 917 C C . ALA A 1 121 ? 11.308 10.984 -9.495 1.00 98.56 121 ALA A C 1
ATOM 919 O O . ALA A 1 121 ? 11.822 10.589 -10.543 1.00 98.56 121 ALA A O 1
ATOM 920 N N . LEU A 1 122 ? 11.871 10.805 -8.292 1.00 98.62 122 LEU A N 1
ATOM 921 C CA . LEU A 1 122 ? 13.146 10.115 -8.072 1.00 98.62 122 LEU A CA 1
ATOM 922 C C . LEU A 1 122 ? 13.087 8.660 -8.541 1.00 98.62 122 LEU A C 1
ATOM 924 O O . LEU A 1 122 ? 14.006 8.206 -9.217 1.00 98.62 122 LEU A O 1
ATOM 928 N N . GLY A 1 123 ? 11.992 7.952 -8.253 1.00 98.56 123 GLY A N 1
ATOM 929 C CA . GLY A 1 123 ? 11.772 6.598 -8.752 1.00 98.56 123 GLY A CA 1
ATOM 930 C C . GLY A 1 123 ? 11.806 6.525 -10.279 1.00 98.56 123 GLY A C 1
ATOM 931 O O . GLY A 1 123 ? 12.461 5.637 -10.821 1.00 98.56 123 GLY A O 1
ATOM 932 N N . GLY A 1 124 ? 11.173 7.482 -10.967 1.00 98.69 124 GLY A N 1
ATOM 933 C CA . GLY A 1 124 ? 11.185 7.562 -12.431 1.00 98.69 124 GLY A CA 1
ATOM 934 C C . GLY A 1 124 ? 12.588 7.779 -12.999 1.00 98.69 124 GLY A C 1
ATOM 935 O O . GLY A 1 124 ? 12.982 7.088 -13.936 1.00 98.69 124 GLY A O 1
ATOM 936 N N . ILE A 1 125 ? 13.377 8.664 -12.377 1.00 98.75 125 ILE A N 1
ATOM 937 C CA . ILE A 1 125 ? 14.784 8.900 -12.746 1.00 98.75 125 ILE A CA 1
ATOM 938 C C . ILE A 1 125 ? 15.595 7.608 -12.594 1.00 98.75 125 ILE A C 1
ATOM 940 O O . ILE A 1 125 ? 16.274 7.187 -13.528 1.00 98.75 125 ILE A O 1
ATOM 944 N N . MET A 1 126 ? 15.505 6.959 -11.429 1.00 98.62 126 MET A N 1
ATOM 945 C CA . MET A 1 126 ? 16.246 5.727 -11.147 1.00 98.62 126 MET A CA 1
ATOM 946 C C . MET A 1 126 ? 15.872 4.616 -12.126 1.00 98.62 126 MET A C 1
ATOM 948 O O . MET A 1 126 ? 16.753 3.981 -12.697 1.00 98.62 126 MET A O 1
ATOM 952 N N . ALA A 1 127 ? 14.577 4.404 -12.361 1.00 98.44 127 ALA A N 1
ATOM 953 C CA . ALA A 1 127 ? 14.114 3.376 -13.279 1.00 98.44 127 ALA A CA 1
ATOM 954 C C . ALA A 1 127 ? 14.570 3.645 -14.723 1.00 98.44 127 ALA A C 1
ATOM 956 O O . ALA A 1 127 ? 14.995 2.710 -15.393 1.00 98.44 127 ALA A O 1
ATOM 957 N N . ALA A 1 128 ? 14.562 4.901 -15.183 1.00 98.38 128 ALA A N 1
ATOM 958 C CA . ALA A 1 128 ? 15.061 5.257 -16.512 1.00 98.38 128 ALA A CA 1
ATOM 959 C C . ALA A 1 128 ? 16.561 4.996 -16.679 1.00 98.38 128 ALA A C 1
ATOM 961 O O . ALA A 1 128 ? 16.954 4.431 -17.694 1.00 98.38 128 ALA A O 1
ATOM 962 N N . VAL A 1 129 ? 17.382 5.339 -15.678 1.00 98.06 129 VAL A N 1
ATOM 963 C CA . VAL A 1 129 ? 18.810 4.972 -15.668 1.00 98.06 129 VAL A CA 1
ATOM 964 C C . VAL A 1 129 ? 18.966 3.452 -15.733 1.00 98.06 129 VAL A C 1
ATOM 966 O O . VAL A 1 129 ? 19.773 2.949 -16.509 1.00 98.06 129 VAL A O 1
ATOM 969 N N . GLY A 1 130 ? 18.148 2.711 -14.978 1.00 97.94 130 GLY A N 1
ATOM 970 C CA . GLY A 1 130 ? 18.146 1.250 -14.997 1.00 97.94 130 GLY A CA 1
ATOM 971 C C . GLY A 1 130 ? 17.910 0.656 -16.389 1.00 97.94 130 GLY A C 1
ATOM 972 O O . GLY A 1 130 ? 18.596 -0.289 -16.757 1.00 97.94 130 GLY A O 1
ATOM 973 N N . LEU A 1 131 ? 17.005 1.226 -17.193 1.00 98.00 131 LEU A N 1
ATOM 974 C CA . LEU A 1 131 ? 16.682 0.716 -18.537 1.00 98.00 131 LEU A CA 1
ATOM 975 C C . LEU A 1 131 ? 17.871 0.708 -19.516 1.00 98.00 131 LEU A C 1
ATOM 977 O O . LEU A 1 131 ? 17.819 0.005 -20.522 1.00 98.00 131 LEU A O 1
ATOM 981 N N . VAL A 1 132 ? 18.920 1.481 -19.243 1.00 97.31 132 VAL A N 1
ATOM 982 C CA . VAL A 1 132 ? 20.132 1.592 -20.075 1.00 97.31 132 VAL A CA 1
ATOM 983 C C . VAL A 1 132 ? 21.399 1.340 -19.256 1.00 97.31 132 VAL A C 1
ATOM 985 O O . VAL A 1 132 ? 22.467 1.853 -19.554 1.00 97.31 132 VAL A O 1
ATOM 988 N N . SER A 1 133 ? 21.273 0.574 -18.174 1.00 96.75 133 SER A N 1
ATOM 989 C CA . SER A 1 133 ? 22.397 0.193 -17.322 1.00 96.75 133 SER A CA 1
ATOM 990 C C . SER A 1 133 ? 22.816 -1.254 -17.561 1.00 96.75 133 SER A C 1
ATOM 992 O O . SER A 1 133 ? 22.035 -2.086 -18.018 1.00 96.75 133 SER A O 1
ATOM 994 N N . GLU A 1 134 ? 24.042 -1.587 -17.157 1.00 95.00 134 GLU A N 1
ATOM 995 C CA . GLU A 1 134 ? 24.483 -2.979 -17.066 1.00 95.00 134 GLU A CA 1
ATOM 996 C C . GLU A 1 134 ? 2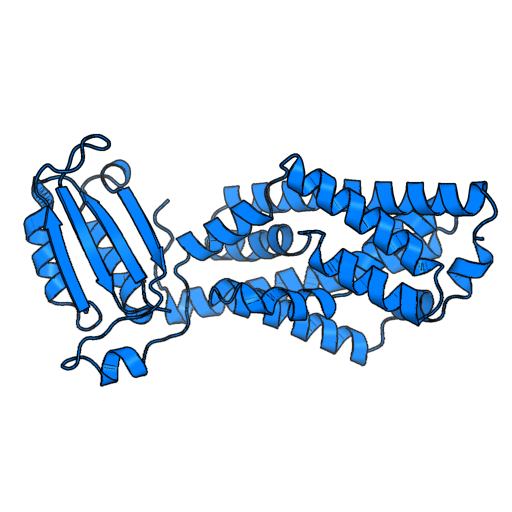3.595 -3.801 -16.101 1.00 95.00 134 GLU A C 1
ATOM 998 O O . GLU A 1 134 ? 23.004 -3.233 -15.174 1.00 95.00 134 GLU A O 1
ATOM 1003 N N . PRO A 1 135 ? 23.533 -5.145 -16.235 1.00 94.12 135 PRO A N 1
ATOM 1004 C CA . PRO A 1 135 ? 22.562 -5.977 -15.513 1.00 94.12 135 PRO A CA 1
ATOM 1005 C C . PRO A 1 135 ? 22.542 -5.804 -13.987 1.00 94.12 135 PRO A C 1
ATOM 1007 O O . PRO A 1 135 ? 21.474 -5.816 -13.374 1.00 94.12 135 PRO A O 1
ATOM 1010 N N . VAL A 1 136 ? 23.708 -5.630 -13.351 1.00 95.94 136 VAL A N 1
ATOM 1011 C CA . VAL A 1 136 ? 23.794 -5.484 -11.888 1.00 95.94 136 VAL A CA 1
ATOM 1012 C C . VAL A 1 136 ? 23.289 -4.104 -11.428 1.00 95.94 136 VAL A C 1
ATOM 1014 O O . VAL A 1 136 ? 22.348 -4.075 -10.628 1.00 95.94 136 VAL A O 1
ATOM 1017 N N . PRO A 1 137 ? 23.819 -2.962 -11.920 1.00 96.25 137 PRO A N 1
ATOM 1018 C CA . PRO A 1 137 ? 23.256 -1.644 -11.606 1.00 96.25 137 PRO A CA 1
ATOM 1019 C C . PRO A 1 137 ? 21.779 -1.501 -11.982 1.00 96.25 137 PRO A C 1
ATOM 1021 O O . PRO A 1 137 ? 21.009 -0.894 -11.238 1.00 96.25 137 PRO A O 1
ATOM 1024 N N . GLN A 1 138 ? 21.358 -2.111 -13.089 1.00 97.19 138 GLN A N 1
ATOM 1025 C CA . GLN A 1 138 ? 19.966 -2.118 -13.511 1.00 97.19 138 GLN A CA 1
ATOM 1026 C C . GLN A 1 138 ? 19.048 -2.779 -12.477 1.00 97.19 138 GLN A C 1
ATOM 1028 O O . GLN A 1 138 ? 18.022 -2.203 -12.109 1.00 97.19 138 GLN A O 1
ATOM 1033 N N . ALA A 1 139 ? 19.402 -3.971 -11.987 1.00 96.56 139 ALA A N 1
ATOM 1034 C CA . ALA A 1 139 ? 18.606 -4.656 -10.972 1.00 96.56 139 ALA A CA 1
ATOM 1035 C C . ALA A 1 139 ? 18.468 -3.797 -9.705 1.00 96.56 139 ALA A C 1
ATOM 1037 O O . ALA A 1 139 ? 17.374 -3.676 -9.150 1.00 96.56 139 ALA A O 1
ATOM 1038 N N . VAL A 1 140 ? 19.554 -3.136 -9.286 1.00 97.81 140 VAL A N 1
ATOM 1039 C CA . VAL A 1 140 ? 19.540 -2.199 -8.152 1.00 97.81 140 VAL A CA 1
ATOM 1040 C C . VAL A 1 140 ? 18.599 -1.025 -8.420 1.00 97.81 140 VAL A C 1
ATOM 1042 O O . VAL A 1 140 ? 17.789 -0.689 -7.558 1.00 97.81 140 VAL A O 1
ATOM 1045 N N . ALA A 1 141 ? 18.652 -0.425 -9.609 1.00 98.12 141 ALA A N 1
ATOM 1046 C CA . ALA A 1 141 ? 17.804 0.700 -9.989 1.00 98.12 141 ALA A CA 1
ATOM 1047 C C . ALA A 1 141 ? 16.306 0.337 -10.016 1.00 98.12 141 ALA A C 1
ATOM 1049 O O . ALA A 1 141 ? 15.466 1.092 -9.516 1.00 98.12 141 ALA A O 1
ATOM 1050 N N . PHE A 1 142 ? 15.953 -0.841 -10.537 1.00 97.62 142 PHE A N 1
ATOM 1051 C CA . PHE A 1 142 ? 14.572 -1.336 -10.553 1.00 97.62 142 PHE A CA 1
ATOM 1052 C C . PHE A 1 142 ? 14.054 -1.674 -9.153 1.00 97.62 142 PHE A C 1
ATOM 1054 O O . PHE A 1 142 ? 12.933 -1.299 -8.804 1.00 97.62 142 PHE A O 1
ATOM 1061 N N . ILE A 1 143 ? 14.871 -2.317 -8.317 1.00 97.50 143 ILE A N 1
ATOM 1062 C CA . ILE A 1 143 ? 14.515 -2.606 -6.921 1.00 97.50 143 ILE A CA 1
ATOM 1063 C C . ILE A 1 143 ? 14.328 -1.303 -6.144 1.00 97.50 143 ILE A C 1
ATOM 1065 O O . ILE A 1 143 ? 13.313 -1.117 -5.475 1.00 97.50 143 ILE A O 1
ATOM 1069 N N . ALA A 1 144 ? 15.283 -0.381 -6.250 1.00 98.00 144 ALA A N 1
ATOM 1070 C CA . ALA A 1 144 ? 15.250 0.864 -5.503 1.00 98.00 144 ALA A CA 1
ATOM 1071 C C . ALA A 1 144 ? 14.072 1.748 -5.926 1.00 98.00 144 ALA A C 1
ATOM 1073 O O . ALA A 1 144 ? 13.349 2.227 -5.057 1.00 98.00 144 ALA A O 1
ATOM 1074 N N . SER A 1 145 ? 13.811 1.901 -7.229 1.00 98.06 145 SER A N 1
ATOM 1075 C CA . SER A 1 145 ? 12.624 2.629 -7.701 1.00 98.06 145 SER A CA 1
ATOM 1076 C C . SER A 1 145 ? 11.322 2.008 -7.184 1.00 98.06 145 SER A C 1
ATOM 1078 O O . SER 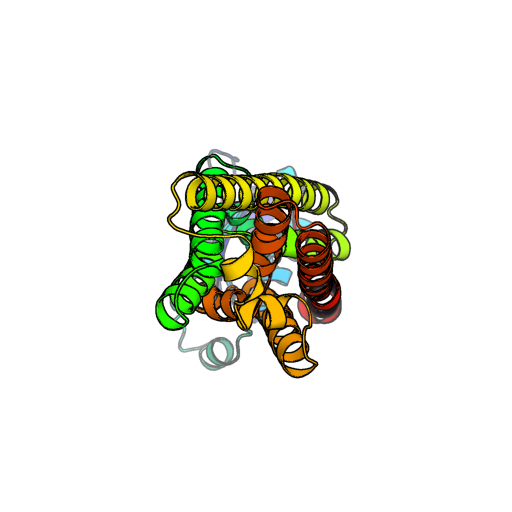A 1 145 ? 10.447 2.747 -6.745 1.00 98.06 145 SER A O 1
ATOM 1080 N N . SER A 1 146 ? 11.219 0.675 -7.142 1.00 97.12 146 SER A N 1
ATOM 1081 C CA . SER A 1 146 ? 10.033 -0.044 -6.642 1.00 97.12 146 SER A CA 1
ATOM 1082 C C . SER A 1 146 ? 9.802 0.105 -5.139 1.00 97.12 146 SER A C 1
ATOM 1084 O O . SER A 1 146 ? 8.657 0.091 -4.700 1.00 97.12 146 SER A O 1
ATOM 1086 N N . ILE A 1 147 ? 10.863 0.258 -4.344 1.00 95.94 147 ILE A N 1
ATOM 1087 C CA . ILE A 1 147 ? 10.761 0.466 -2.891 1.00 95.94 147 ILE A CA 1
ATOM 1088 C C . ILE A 1 147 ? 10.526 1.943 -2.549 1.00 95.94 147 ILE A C 1
ATOM 1090 O O . ILE A 1 147 ? 9.788 2.251 -1.616 1.00 95.94 147 ILE A O 1
ATOM 1094 N N . ILE A 1 148 ? 11.186 2.856 -3.267 1.00 95.62 148 ILE A N 1
ATOM 1095 C CA . ILE A 1 148 ? 11.180 4.295 -2.970 1.00 95.62 148 ILE A CA 1
ATOM 1096 C C . ILE A 1 148 ? 9.887 4.952 -3.454 1.00 95.62 148 ILE A C 1
ATOM 1098 O O . ILE A 1 148 ? 9.344 5.800 -2.747 1.00 95.62 148 ILE A O 1
ATOM 1102 N N . ALA A 1 149 ? 9.402 4.595 -4.648 1.00 96.62 149 ALA A N 1
ATOM 1103 C CA . ALA A 1 149 ? 8.212 5.195 -5.235 1.00 96.62 149 ALA A CA 1
ATOM 1104 C C . ALA A 1 149 ? 6.937 4.527 -4.677 1.00 96.62 149 ALA A C 1
ATOM 1106 O O . ALA A 1 149 ? 6.700 3.349 -4.954 1.00 96.62 149 ALA A O 1
ATOM 1107 N N . PRO A 1 150 ? 6.075 5.256 -3.939 1.00 94.31 150 PRO A N 1
ATOM 1108 C CA . PRO A 1 150 ? 4.838 4.720 -3.355 1.00 94.31 150 PRO A CA 1
ATOM 1109 C C . PRO A 1 150 ? 3.725 4.549 -4.411 1.00 94.31 150 PRO A C 1
ATOM 1111 O O . PRO A 1 150 ? 2.673 5.197 -4.387 1.00 94.31 150 PRO A O 1
ATOM 1114 N N . GLY A 1 151 ? 3.986 3.716 -5.418 1.00 95.00 151 GLY A N 1
ATOM 1115 C CA . GLY A 1 151 ? 3.097 3.490 -6.557 1.00 95.00 151 GLY A CA 1
ATOM 1116 C C . GLY A 1 151 ? 2.025 2.427 -6.314 1.00 95.00 151 GLY A C 1
ATOM 1117 O O . GLY A 1 151 ? 1.035 2.393 -7.049 1.00 95.00 151 GLY A O 1
ATOM 1118 N N . PHE A 1 152 ? 2.197 1.562 -5.312 1.00 96.88 152 PHE A N 1
ATOM 1119 C CA . PHE A 1 152 ? 1.306 0.426 -5.057 1.00 96.88 152 PHE A CA 1
ATOM 1120 C C . PHE A 1 152 ? 0.080 0.823 -4.237 1.00 96.88 152 PHE A C 1
ATOM 1122 O O . PHE A 1 152 ? -1.046 0.453 -4.567 1.00 96.88 152 PHE A O 1
ATOM 1129 N N . GLU A 1 153 ? 0.276 1.612 -3.186 1.00 95.62 153 GLU A N 1
ATOM 1130 C CA . GLU A 1 153 ? -0.744 1.956 -2.199 1.00 95.62 153 GLU A CA 1
ATOM 1131 C C . GLU A 1 153 ? -1.929 2.725 -2.797 1.00 95.62 153 GLU A C 1
ATOM 1133 O O . GLU A 1 153 ? -3.073 2.345 -2.528 1.00 95.62 153 GLU A O 1
ATOM 1138 N N . PRO A 1 154 ? -1.727 3.737 -3.669 1.00 97.00 154 PRO A N 1
ATOM 1139 C CA . PRO A 1 154 ? -2.828 4.357 -4.397 1.00 97.00 154 PRO A CA 1
ATOM 1140 C C . PRO A 1 154 ? -3.673 3.351 -5.179 1.00 97.00 154 PRO A C 1
ATOM 1142 O O . PRO A 1 154 ? -4.896 3.434 -5.122 1.00 97.00 154 PRO A O 1
ATOM 1145 N N . ILE A 1 155 ? -3.039 2.384 -5.857 1.00 98.12 155 ILE A N 1
ATOM 1146 C CA . ILE A 1 155 ? -3.727 1.357 -6.654 1.00 98.12 155 ILE A CA 1
ATOM 1147 C C . ILE A 1 155 ? -4.488 0.398 -5.732 1.00 98.12 155 ILE A C 1
ATOM 1149 O O . ILE A 1 155 ? -5.654 0.108 -5.987 1.00 98.12 155 ILE A O 1
ATOM 1153 N N . ALA A 1 156 ? -3.871 -0.051 -4.637 1.00 97.81 156 ALA A N 1
ATOM 1154 C CA . ALA A 1 156 ? -4.483 -0.944 -3.653 1.00 97.81 156 ALA A CA 1
ATOM 1155 C C . ALA A 1 156 ? -5.695 -0.314 -2.933 1.00 97.81 156 ALA A C 1
ATOM 1157 O O . ALA A 1 156 ? -6.616 -1.027 -2.528 1.00 97.81 156 ALA A O 1
ATOM 1158 N N . ALA A 1 157 ? -5.754 1.018 -2.827 1.00 97.31 157 ALA A N 1
ATOM 1159 C CA . ALA A 1 157 ? -6.902 1.730 -2.263 1.00 97.31 157 ALA A CA 1
ATOM 1160 C C . ALA A 1 157 ? -8.174 1.636 -3.125 1.00 97.31 157 ALA A C 1
ATOM 1162 O O . ALA A 1 157 ? -9.280 1.711 -2.584 1.00 97.31 157 ALA A O 1
ATOM 1163 N N . LEU A 1 158 ? -8.055 1.449 -4.446 1.00 98.19 158 LEU A N 1
ATOM 1164 C CA . LEU A 1 158 ? -9.209 1.330 -5.347 1.00 98.19 158 LEU A CA 1
ATOM 1165 C C . LEU A 1 158 ? -10.078 0.102 -5.020 1.00 98.19 158 LEU A C 1
ATOM 1167 O O . LEU A 1 158 ? -11.258 0.297 -4.718 1.00 98.19 158 LEU A O 1
ATOM 1171 N N . PRO A 1 159 ? -9.563 -1.147 -5.039 1.00 97.94 159 PRO A N 1
ATOM 1172 C CA . PRO A 1 159 ? -10.383 -2.319 -4.755 1.00 97.94 159 PRO A CA 1
ATOM 1173 C C . PRO A 1 159 ? -10.919 -2.309 -3.322 1.00 97.94 159 PRO A C 1
ATOM 1175 O O . PRO A 1 159 ? -12.070 -2.688 -3.117 1.00 97.94 159 PRO A O 1
ATOM 1178 N N . MET A 1 160 ? -10.150 -1.810 -2.346 1.00 96.38 160 MET A N 1
ATOM 1179 C CA . MET A 1 160 ? -10.636 -1.625 -0.975 1.00 96.38 160 MET A CA 1
ATOM 1180 C C . MET A 1 160 ? -11.846 -0.681 -0.939 1.00 96.38 160 MET A C 1
ATOM 1182 O O . MET A 1 160 ? -12.895 -1.029 -0.397 1.00 96.38 160 MET A O 1
ATOM 1186 N N . GLY A 1 161 ? -11.725 0.500 -1.552 1.00 96.00 161 GLY A N 1
ATOM 1187 C CA . GLY A 1 161 ? -12.803 1.483 -1.608 1.00 96.00 161 GLY A CA 1
ATOM 1188 C C . GLY A 1 161 ? -14.049 0.949 -2.316 1.00 96.00 161 GLY A C 1
ATOM 1189 O O . GLY A 1 161 ? -15.161 1.203 -1.858 1.00 96.00 161 GLY A O 1
ATOM 1190 N N . VAL A 1 162 ? -13.886 0.154 -3.378 1.00 97.06 162 VAL A N 1
ATOM 1191 C CA . VAL A 1 162 ? -14.999 -0.522 -4.069 1.00 97.06 162 VAL A CA 1
ATOM 1192 C C . VAL A 1 162 ? -15.686 -1.530 -3.141 1.00 97.06 162 VAL A C 1
ATOM 1194 O O . VAL A 1 162 ? -16.904 -1.470 -2.968 1.00 97.06 162 VAL A O 1
ATOM 1197 N N . VAL A 1 163 ? -14.924 -2.434 -2.513 1.00 96.50 163 VAL A N 1
ATOM 1198 C CA . VAL A 1 163 ? -15.454 -3.486 -1.623 1.00 96.50 163 VAL A CA 1
ATOM 1199 C C . VAL A 1 163 ? -16.207 -2.885 -0.438 1.00 96.50 163 VAL A C 1
ATOM 1201 O O . VAL A 1 163 ? -17.298 -3.343 -0.094 1.00 96.50 163 VAL A O 1
ATOM 1204 N N . LEU A 1 164 ? -15.657 -1.826 0.158 1.00 93.81 164 LEU A N 1
ATOM 1205 C CA . LEU A 1 164 ? -16.245 -1.148 1.312 1.00 93.81 164 LEU A CA 1
ATOM 1206 C C . LEU A 1 164 ? -17.298 -0.094 0.928 1.00 93.81 164 LEU A C 1
ATOM 1208 O O . LEU A 1 164 ? -17.888 0.524 1.812 1.00 93.81 164 LEU A O 1
ATOM 1212 N N . LYS A 1 165 ? -17.575 0.094 -0.372 1.00 94.38 165 LYS A N 1
ATOM 1213 C CA . LYS A 1 165 ? -18.495 1.109 -0.924 1.00 94.38 165 LYS A CA 1
ATOM 1214 C C . LYS A 1 165 ? -18.140 2.548 -0.522 1.00 94.38 165 LYS A C 1
ATOM 1216 O O . LYS A 1 165 ? -19.017 3.394 -0.356 1.00 94.38 165 LYS A O 1
ATOM 1221 N N . ARG A 1 166 ? -16.847 2.841 -0.388 1.00 93.00 166 ARG A N 1
ATOM 1222 C CA . ARG A 1 166 ? -16.308 4.152 -0.015 1.00 93.00 166 ARG A CA 1
ATOM 1223 C C . ARG A 1 166 ? -15.765 4.887 -1.235 1.00 93.00 166 ARG A C 1
ATOM 1225 O O . ARG A 1 166 ? -14.560 4.908 -1.491 1.00 93.00 166 ARG A O 1
ATOM 1232 N N . TRP A 1 167 ? -16.649 5.534 -1.992 1.00 94.44 167 TRP A N 1
ATOM 1233 C CA . TRP A 1 167 ? -16.254 6.176 -3.252 1.00 94.44 167 TRP A CA 1
ATOM 1234 C C . TRP A 1 167 ? -15.227 7.294 -3.096 1.00 94.44 167 TRP A C 1
ATOM 1236 O O . TRP A 1 167 ? -14.379 7.456 -3.968 1.00 94.44 167 TRP A O 1
ATOM 1246 N N . HIS A 1 168 ? -15.215 8.016 -1.975 1.00 93.12 168 HIS A N 1
ATOM 1247 C CA . HIS A 1 168 ? -14.162 9.002 -1.728 1.00 93.12 168 HIS A CA 1
ATOM 1248 C C . HIS A 1 168 ? -12.765 8.354 -1.625 1.00 93.12 168 HIS A C 1
ATOM 1250 O O . HIS A 1 168 ? -11.779 8.987 -1.991 1.00 93.12 168 HIS A O 1
ATOM 1256 N N . VAL A 1 169 ? -12.644 7.103 -1.155 1.00 94.81 169 VAL A N 1
ATOM 1257 C CA . VAL A 1 169 ? -11.368 6.362 -1.128 1.00 94.81 169 VAL A CA 1
ATOM 1258 C C . VAL A 1 169 ? -10.930 6.056 -2.548 1.00 94.81 169 VAL A C 1
ATOM 1260 O O . VAL A 1 169 ? -9.790 6.344 -2.899 1.00 94.81 169 VAL A O 1
ATOM 1263 N N . VAL A 1 170 ? -11.858 5.566 -3.372 1.00 96.75 170 VAL A N 1
ATOM 1264 C CA . VAL A 1 170 ? -11.611 5.246 -4.783 1.00 96.75 170 VAL A CA 1
ATOM 1265 C C . VAL A 1 170 ? -11.152 6.481 -5.549 1.00 96.75 170 VAL A C 1
ATOM 1267 O O . VAL A 1 170 ? -10.117 6.437 -6.204 1.00 96.75 170 VAL A O 1
ATOM 1270 N N . TRP A 1 171 ? -11.856 7.608 -5.416 1.00 96.31 171 TRP A N 1
ATOM 1271 C CA . TRP A 1 171 ? -11.486 8.852 -6.095 1.00 96.31 171 TRP A CA 1
ATOM 1272 C C . TRP A 1 171 ? -10.146 9.414 -5.619 1.00 96.31 171 TRP A C 1
ATOM 1274 O O . TRP A 1 171 ? -9.366 9.901 -6.438 1.00 96.31 171 TRP A O 1
ATOM 1284 N N . ARG A 1 172 ? -9.844 9.331 -4.314 1.00 95.06 172 ARG A N 1
ATOM 1285 C CA . ARG A 1 172 ? -8.526 9.721 -3.785 1.00 95.06 172 ARG A CA 1
ATOM 1286 C C . ARG A 1 172 ? -7.424 8.826 -4.346 1.00 95.06 172 ARG A C 1
ATOM 1288 O O . ARG A 1 172 ? -6.448 9.362 -4.857 1.00 95.06 172 ARG A O 1
ATOM 1295 N N . GLY A 1 173 ? -7.599 7.506 -4.288 1.00 96.62 173 GLY A N 1
ATOM 1296 C CA . GLY A 1 173 ? -6.643 6.535 -4.821 1.00 96.62 173 GLY A CA 1
ATOM 1297 C C . GLY A 1 173 ? -6.402 6.746 -6.312 1.00 96.62 173 GLY A C 1
ATOM 1298 O O . GLY A 1 173 ? -5.264 6.922 -6.722 1.00 96.62 173 GLY A O 1
ATOM 1299 N N . LEU A 1 174 ? -7.470 6.874 -7.105 1.00 97.56 174 LEU A N 1
ATOM 1300 C CA . LEU A 1 174 ? -7.380 7.108 -8.546 1.00 97.56 174 LEU A CA 1
ATOM 1301 C C . LEU A 1 174 ? -6.637 8.409 -8.868 1.00 97.56 174 LEU A C 1
ATOM 1303 O O . LEU A 1 174 ? -5.733 8.412 -9.700 1.00 97.56 174 LEU A O 1
ATOM 1307 N N . ARG A 1 175 ? -6.973 9.514 -8.188 1.00 97.56 175 ARG A N 1
ATOM 1308 C CA . ARG A 1 175 ? -6.274 10.796 -8.360 1.00 97.56 175 ARG A CA 1
ATOM 1309 C C . ARG A 1 175 ? -4.788 10.668 -8.030 1.00 97.56 175 ARG A C 1
ATOM 1311 O O . ARG A 1 175 ? -3.960 11.192 -8.769 1.00 97.56 175 ARG A O 1
ATOM 1318 N N . SER A 1 176 ? -4.455 9.994 -6.935 1.00 97.06 176 SER A N 1
ATOM 1319 C CA . SER A 1 176 ? -3.072 9.749 -6.538 1.00 97.06 176 SER A CA 1
ATOM 1320 C C . SER A 1 176 ? -2.313 8.909 -7.557 1.00 97.06 176 SER A C 1
ATOM 1322 O O . SER A 1 176 ? -1.227 9.309 -7.959 1.00 97.06 176 SER A O 1
ATOM 1324 N N . THR A 1 177 ? -2.902 7.804 -8.028 1.00 98.00 177 THR A N 1
ATOM 1325 C CA . THR A 1 177 ? -2.333 6.956 -9.082 1.00 98.00 177 THR A CA 1
ATOM 1326 C C . THR A 1 177 ? -2.052 7.781 -10.333 1.00 98.00 177 THR A C 1
ATOM 1328 O O . THR A 1 177 ? -0.934 7.765 -10.832 1.00 98.00 177 THR A O 1
ATOM 1331 N N . LEU A 1 178 ? -3.028 8.557 -10.814 1.00 97.94 178 LEU A N 1
ATOM 1332 C CA . LEU A 1 178 ? -2.857 9.361 -12.024 1.00 97.94 178 LEU A CA 1
ATOM 1333 C C . LEU A 1 178 ? -1.752 10.411 -11.868 1.00 97.94 178 LEU A C 1
ATOM 1335 O O . LEU A 1 178 ? -0.886 10.496 -12.729 1.00 97.94 178 LEU A O 1
ATOM 1339 N N . ILE A 1 179 ? -1.743 11.177 -10.771 1.00 97.94 179 ILE A N 1
ATOM 1340 C CA . ILE A 1 179 ? -0.722 12.211 -10.532 1.00 97.94 179 ILE A CA 1
ATOM 1341 C C . ILE A 1 179 ? 0.667 11.583 -10.373 1.00 97.94 179 ILE A C 1
ATOM 1343 O O . ILE A 1 179 ? 1.630 12.058 -10.972 1.00 97.94 179 ILE A O 1
ATOM 1347 N N . GLY A 1 180 ? 0.773 10.524 -9.568 1.00 98.12 180 GLY A N 1
ATOM 1348 C CA . GLY A 1 180 ? 2.039 9.865 -9.275 1.00 98.12 180 GLY A CA 1
ATOM 1349 C C . GLY A 1 180 ? 2.658 9.227 -10.506 1.00 98.12 180 GLY A C 1
ATOM 1350 O O . GLY A 1 180 ? 3.809 9.514 -10.821 1.00 98.12 180 GLY A O 1
ATOM 1351 N N . TYR A 1 181 ? 1.896 8.404 -11.229 1.00 98.44 181 TYR A N 1
ATOM 1352 C CA . TYR A 1 181 ? 2.411 7.737 -12.423 1.00 98.44 181 TYR A CA 1
ATOM 1353 C C . TYR A 1 181 ? 2.619 8.696 -13.588 1.00 98.44 181 TYR A C 1
ATOM 1355 O O . TYR A 1 181 ? 3.584 8.518 -14.320 1.00 98.44 181 TYR A O 1
ATOM 1363 N N . PHE A 1 182 ? 1.803 9.746 -13.735 1.00 98.44 182 PHE A N 1
ATOM 1364 C CA . PHE A 1 182 ? 2.094 10.805 -14.704 1.00 98.44 182 PHE A CA 1
ATOM 1365 C C . PHE A 1 182 ? 3.478 11.410 -14.454 1.00 98.44 182 PHE A C 1
ATOM 1367 O O . PHE A 1 182 ? 4.284 11.500 -15.375 1.00 98.44 182 PHE A O 1
ATOM 1374 N N . LEU A 1 183 ? 3.774 11.773 -13.203 1.00 98.31 183 LEU A N 1
ATOM 1375 C CA . LEU A 1 183 ? 5.063 12.352 -12.848 1.00 98.31 183 LEU A CA 1
ATOM 1376 C C . LEU A 1 183 ? 6.213 11.357 -13.007 1.00 98.31 183 LEU A C 1
ATOM 1378 O O . LEU A 1 183 ? 7.247 11.728 -13.546 1.00 98.31 183 LEU A O 1
ATOM 1382 N N . PHE A 1 184 ? 6.028 10.111 -12.575 1.00 98.81 184 PHE A N 1
ATOM 1383 C CA . PHE A 1 184 ? 7.028 9.052 -12.712 1.00 98.81 184 P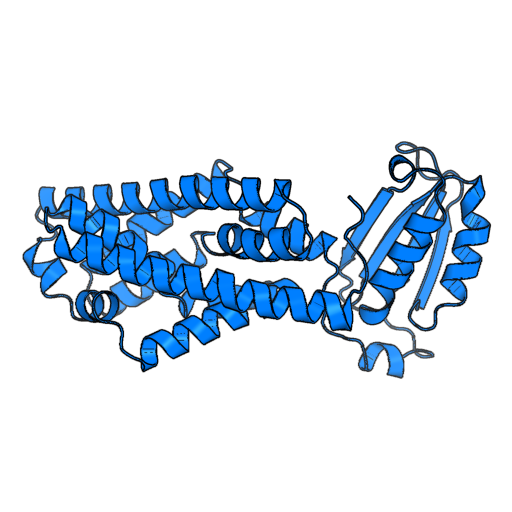HE A CA 1
ATOM 1384 C C . PHE A 1 184 ? 7.386 8.800 -14.182 1.00 98.81 184 PHE A C 1
ATOM 1386 O O . PHE A 1 184 ? 8.559 8.760 -14.539 1.00 98.81 184 PHE A O 1
ATOM 1393 N N . ILE A 1 185 ? 6.375 8.660 -15.046 1.00 98.81 185 ILE A N 1
ATOM 1394 C CA . ILE A 1 185 ? 6.553 8.456 -16.490 1.00 98.81 185 ILE A CA 1
ATOM 1395 C C . ILE A 1 185 ? 7.232 9.680 -17.111 1.00 98.81 185 ILE A C 1
ATOM 1397 O O . ILE A 1 185 ? 8.147 9.533 -17.920 1.00 98.81 185 ILE A O 1
ATOM 1401 N N . LEU A 1 186 ? 6.815 10.887 -16.716 1.00 98.69 186 LEU A N 1
ATOM 1402 C CA . LEU A 1 186 ? 7.400 12.133 -17.200 1.00 98.69 186 LEU A CA 1
ATOM 1403 C C . LEU A 1 186 ? 8.881 12.241 -16.828 1.00 98.69 186 LEU A C 1
ATOM 1405 O O . LEU A 1 186 ? 9.697 12.526 -17.699 1.00 98.69 186 LEU A O 1
ATOM 1409 N N . THR A 1 187 ? 9.249 12.008 -15.566 1.00 98.81 187 THR A N 1
ATOM 1410 C CA . THR A 1 187 ? 10.653 12.096 -15.147 1.00 98.81 187 THR A CA 1
ATOM 1411 C C . THR A 1 187 ? 11.490 10.981 -15.746 1.00 98.81 187 THR A C 1
ATOM 1413 O O . THR A 1 187 ? 12.599 11.261 -16.185 1.00 98.81 187 THR A O 1
ATOM 1416 N N . ALA A 1 188 ? 10.953 9.766 -15.877 1.00 98.81 188 ALA A N 1
ATOM 1417 C CA . ALA A 1 188 ? 11.629 8.688 -16.590 1.00 98.81 188 ALA A CA 1
ATOM 1418 C C . ALA A 1 188 ? 11.919 9.061 -18.054 1.00 98.81 188 ALA A C 1
ATOM 1420 O O . ALA A 1 188 ? 13.038 8.886 -18.536 1.00 98.81 188 ALA A O 1
ATOM 1421 N N . GLY A 1 189 ? 10.935 9.637 -18.751 1.00 98.69 189 GLY A N 1
ATOM 1422 C CA . GLY A 1 189 ? 11.103 10.116 -20.122 1.00 98.69 189 GLY A CA 1
ATOM 1423 C C . GLY A 1 189 ? 12.105 11.265 -20.234 1.00 98.69 189 GLY A C 1
ATOM 1424 O O . GLY A 1 189 ? 12.977 11.228 -21.097 1.00 98.69 189 GLY A O 1
ATOM 1425 N N . LEU A 1 190 ? 12.045 12.259 -19.342 1.00 98.69 190 LEU A N 1
ATOM 1426 C CA . LEU A 1 190 ? 13.008 13.367 -19.323 1.00 98.69 190 LEU A CA 1
ATOM 1427 C C . LEU A 1 190 ? 14.432 12.883 -19.035 1.00 98.69 190 LEU A C 1
ATOM 1429 O O . LEU A 1 190 ? 15.367 13.342 -19.683 1.00 98.69 190 LEU A O 1
ATOM 1433 N N . THR A 1 191 ? 14.609 11.943 -18.106 1.00 98.75 191 THR A N 1
ATOM 1434 C CA . THR A 1 191 ? 15.912 11.332 -17.822 1.00 98.75 191 THR A CA 1
ATOM 1435 C C . THR A 1 191 ? 16.438 10.569 -19.028 1.00 98.75 191 THR A C 1
ATOM 1437 O O . THR A 1 191 ? 17.584 10.781 -19.409 1.00 98.75 191 THR A O 1
ATOM 1440 N N . MET A 1 192 ? 15.609 9.741 -19.669 1.00 98.62 192 MET A N 1
ATOM 1441 C CA . MET A 1 192 ? 16.008 9.031 -20.886 1.00 98.62 192 MET A CA 1
ATOM 1442 C C . MET A 1 192 ? 16.399 10.006 -22.003 1.00 98.62 192 MET A C 1
ATOM 1444 O O . MET A 1 192 ? 17.439 9.845 -22.634 1.00 98.62 192 MET A O 1
ATOM 1448 N N . TRP A 1 193 ? 15.600 11.056 -22.214 1.00 98.38 193 TRP A N 1
ATOM 1449 C CA . TRP A 1 193 ? 15.903 12.100 -23.190 1.00 98.38 193 TRP A CA 1
ATOM 1450 C C . TRP A 1 193 ? 17.246 12.781 -22.900 1.00 98.38 193 TRP A C 1
ATOM 1452 O O . TRP A 1 193 ? 18.040 12.960 -23.819 1.00 98.38 193 TRP A O 1
ATOM 1462 N N . LEU A 1 194 ? 17.528 13.111 -21.635 1.00 98.44 194 LEU A N 1
ATOM 1463 C CA . LEU A 1 194 ? 18.801 13.706 -21.222 1.00 98.44 194 LEU A CA 1
ATOM 1464 C C . LEU A 1 194 ? 19.991 12.771 -21.469 1.00 98.44 194 LEU A C 1
ATOM 1466 O O . LEU A 1 194 ? 20.989 13.237 -22.004 1.00 98.44 194 LEU A O 1
ATOM 1470 N N . LEU A 1 195 ? 19.881 11.481 -21.127 1.00 98.19 195 LEU A N 1
ATOM 1471 C CA . LEU A 1 195 ? 20.948 10.490 -21.344 1.00 98.19 195 LEU A CA 1
ATOM 1472 C C . LEU A 1 195 ? 21.280 10.321 -22.831 1.00 98.19 195 LEU A C 1
ATOM 1474 O O . LEU A 1 195 ? 22.447 10.231 -23.209 1.00 98.19 195 LEU A O 1
ATOM 1478 N N . VAL A 1 196 ? 20.255 10.324 -23.686 1.00 97.75 196 VAL A N 1
ATOM 1479 C CA . VAL A 1 196 ? 20.444 10.270 -25.141 1.00 97.75 196 VAL A CA 1
ATOM 1480 C C . VAL A 1 196 ? 21.028 11.581 -25.669 1.00 97.75 196 VAL A C 1
ATOM 1482 O O . VAL A 1 196 ? 21.956 11.562 -26.474 1.00 97.75 196 VAL A O 1
ATOM 1485 N N . ALA A 1 197 ? 20.531 12.729 -25.203 1.00 96.94 197 ALA A N 1
ATOM 1486 C CA . ALA A 1 197 ? 21.020 14.040 -25.624 1.00 96.94 197 ALA A CA 1
ATOM 1487 C C . ALA A 1 197 ? 22.474 14.308 -25.197 1.00 96.94 197 ALA A C 1
ATOM 1489 O O . ALA A 1 197 ? 23.191 15.007 -25.911 1.00 96.94 197 ALA A O 1
ATOM 1490 N N . SER A 1 198 ? 22.920 13.757 -24.064 1.00 97.00 198 SER A N 1
ATOM 1491 C CA . SER A 1 198 ? 24.310 13.855 -23.604 1.00 97.00 198 SER A CA 1
ATOM 1492 C C . SER A 1 198 ? 25.250 12.847 -24.270 1.00 97.00 198 SER A C 1
ATOM 1494 O O . SER A 1 198 ? 26.458 12.955 -24.086 1.00 97.00 198 SER A O 1
ATOM 1496 N N . GLY A 1 199 ? 24.723 11.887 -25.039 1.00 95.31 199 GLY A N 1
ATOM 1497 C CA . GLY A 1 199 ? 25.504 10.812 -25.655 1.00 95.31 199 GLY A CA 1
ATOM 1498 C C . GLY A 1 199 ? 25.928 9.702 -24.688 1.00 95.31 199 GLY A C 1
ATOM 1499 O O . GLY A 1 199 ? 26.726 8.854 -25.074 1.00 95.31 199 GLY A O 1
ATOM 1500 N N . GLU A 1 200 ? 25.396 9.695 -23.462 1.00 96.44 200 GLU A N 1
ATOM 1501 C CA . GLU A 1 200 ? 25.649 8.645 -22.460 1.00 96.44 200 GLU A CA 1
ATOM 1502 C C . GLU A 1 200 ? 24.870 7.364 -22.769 1.00 96.44 200 GLU A C 1
ATOM 1504 O O . GLU A 1 200 ? 25.254 6.287 -22.333 1.00 96.44 200 GLU A O 1
ATOM 1509 N N . SER A 1 201 ? 23.772 7.475 -23.522 1.00 95.94 201 SER A N 1
ATOM 1510 C CA . SER A 1 201 ? 23.001 6.326 -23.980 1.00 95.94 201 SER A CA 1
ATOM 1511 C C . SER A 1 201 ? 22.420 6.545 -25.378 1.00 95.94 201 SER A C 1
ATOM 1513 O O . SER A 1 201 ? 22.548 7.612 -25.982 1.00 95.94 201 SER A O 1
ATOM 1515 N N . SER A 1 202 ? 21.778 5.518 -25.929 1.00 95.19 202 SER A N 1
ATOM 1516 C CA . SER A 1 202 ? 21.167 5.546 -27.254 1.00 95.19 202 SER A CA 1
ATOM 1517 C C . SER A 1 202 ? 19.863 4.753 -27.304 1.00 95.19 202 SER A C 1
ATOM 1519 O O . SER A 1 202 ? 19.654 3.798 -26.558 1.00 95.19 202 SER A O 1
ATOM 1521 N N . ALA A 1 203 ? 18.996 5.092 -28.261 1.00 94.50 203 ALA A N 1
ATOM 1522 C CA . ALA A 1 203 ? 17.788 4.310 -28.533 1.00 94.50 203 ALA A CA 1
ATOM 1523 C C . ALA A 1 203 ? 18.112 2.838 -28.864 1.00 94.50 203 ALA A C 1
ATOM 1525 O O . ALA A 1 203 ? 17.371 1.931 -28.490 1.00 94.50 203 ALA A O 1
ATOM 1526 N N . THR A 1 204 ? 19.244 2.599 -29.532 1.00 94.44 204 THR A N 1
ATOM 1527 C CA . THR A 1 204 ? 19.747 1.259 -29.855 1.00 94.44 204 THR A CA 1
ATOM 1528 C C . THR A 1 204 ? 20.159 0.467 -28.622 1.00 94.44 204 THR A C 1
ATOM 1530 O O . THR A 1 204 ? 19.890 -0.727 -28.565 1.00 94.44 204 THR A O 1
ATOM 1533 N N . GLU A 1 205 ? 20.769 1.116 -27.630 1.00 95.00 205 GLU A N 1
ATOM 1534 C CA . GLU A 1 205 ? 21.136 0.478 -26.363 1.00 95.00 205 GLU A CA 1
ATOM 1535 C C . GLU A 1 205 ? 19.895 0.078 -25.564 1.00 95.00 205 GLU A C 1
ATOM 1537 O O . GLU A 1 205 ? 19.791 -1.069 -25.133 1.00 95.00 205 GLU A O 1
ATOM 1542 N N . LEU A 1 206 ? 18.908 0.976 -25.462 1.00 95.88 206 LEU A N 1
ATOM 1543 C CA . LEU A 1 206 ? 17.626 0.677 -24.821 1.00 95.88 206 LEU A CA 1
ATOM 1544 C C . LEU A 1 206 ? 16.939 -0.538 -25.464 1.00 95.88 206 LEU A C 1
ATOM 1546 O O . LEU A 1 206 ? 16.455 -1.421 -24.762 1.00 95.88 206 LEU A O 1
ATOM 1550 N N . MET A 1 207 ? 16.901 -0.595 -26.799 1.00 94.69 207 MET A N 1
ATOM 1551 C CA . MET A 1 207 ? 16.307 -1.721 -27.529 1.00 94.69 207 MET A CA 1
ATOM 1552 C C . MET A 1 207 ? 17.100 -3.018 -27.380 1.00 94.69 207 MET A C 1
ATOM 1554 O O . MET A 1 207 ? 16.505 -4.088 -27.376 1.00 94.69 207 MET A O 1
ATOM 1558 N N . ALA A 1 208 ? 18.427 -2.938 -27.294 1.00 94.62 208 ALA A N 1
ATOM 1559 C CA . ALA A 1 208 ? 19.280 -4.111 -27.149 1.00 94.62 208 ALA A CA 1
ATOM 1560 C C . ALA A 1 208 ? 19.237 -4.704 -25.732 1.00 94.62 208 ALA A C 1
ATOM 1562 O O . ALA A 1 208 ? 19.720 -5.821 -25.532 1.00 94.62 208 ALA A O 1
ATOM 1563 N N . ASN A 1 209 ? 18.671 -3.986 -24.756 1.00 95.50 209 ASN A N 1
ATOM 1564 C CA . ASN A 1 209 ? 18.600 -4.437 -23.376 1.00 95.50 209 ASN A CA 1
ATOM 1565 C C . ASN A 1 209 ? 17.678 -5.675 -23.242 1.00 95.50 209 ASN A C 1
ATOM 1567 O O . ASN A 1 209 ? 16.464 -5.575 -23.456 1.00 95.50 209 ASN A O 1
ATOM 1571 N N . PRO A 1 210 ? 18.208 -6.845 -22.827 1.00 93.81 210 PRO A N 1
ATOM 1572 C CA . PRO A 1 210 ? 17.417 -8.070 -22.692 1.00 93.81 210 PRO A CA 1
ATOM 1573 C C . PRO A 1 210 ? 16.246 -7.951 -21.712 1.00 93.81 210 PRO A C 1
ATOM 1575 O O . PRO A 1 210 ? 15.227 -8.617 -21.866 1.00 93.81 210 PRO A O 1
ATOM 1578 N N . GLU A 1 211 ? 16.366 -7.101 -20.699 1.00 93.38 211 GLU A N 1
ATOM 1579 C CA . GLU A 1 211 ? 15.321 -6.927 -19.693 1.00 93.38 211 GLU A CA 1
ATOM 1580 C C . GLU A 1 211 ? 14.212 -5.996 -20.171 1.00 93.38 211 GLU A C 1
ATOM 1582 O O . GLU A 1 211 ? 13.054 -6.205 -19.819 1.00 93.38 211 GLU A O 1
ATOM 1587 N N . VAL A 1 212 ? 14.516 -5.038 -21.054 1.00 94.75 212 VAL A N 1
ATOM 1588 C CA . VAL A 1 212 ? 13.475 -4.298 -21.785 1.00 94.75 212 VAL A CA 1
ATOM 1589 C C . VAL A 1 212 ? 12.632 -5.277 -22.598 1.00 94.75 212 VAL A C 1
ATOM 1591 O O . VAL A 1 212 ? 11.405 -5.238 -22.517 1.00 94.75 212 VAL A O 1
ATOM 1594 N N . HIS A 1 213 ? 13.266 -6.239 -23.276 1.00 92.50 213 HIS A N 1
ATOM 1595 C CA . HIS A 1 213 ? 12.543 -7.323 -23.943 1.00 92.50 213 HIS A CA 1
ATOM 1596 C C . HIS A 1 213 ? 11.712 -8.179 -22.973 1.00 92.50 213 HIS A C 1
ATOM 1598 O O . HIS A 1 213 ? 10.561 -8.487 -23.285 1.00 92.50 213 HIS A O 1
ATOM 1604 N N . SER A 1 214 ? 12.234 -8.524 -21.790 1.00 92.25 214 SER A N 1
ATOM 1605 C CA . SER A 1 214 ? 11.486 -9.264 -20.755 1.00 92.25 214 SER A CA 1
ATOM 1606 C C . SER A 1 214 ? 10.266 -8.503 -20.218 1.00 92.25 214 SER A C 1
ATOM 1608 O O . SER A 1 214 ? 9.250 -9.125 -19.890 1.00 92.25 214 SER A O 1
ATOM 1610 N N . ILE A 1 215 ? 10.346 -7.170 -20.124 1.00 94.19 215 ILE A N 1
ATOM 1611 C CA . ILE A 1 215 ? 9.231 -6.292 -19.735 1.00 94.19 215 ILE A CA 1
ATOM 1612 C C . ILE A 1 215 ? 8.182 -6.259 -20.853 1.00 94.19 215 ILE A C 1
ATOM 1614 O O . ILE A 1 215 ? 6.994 -6.449 -20.579 1.00 94.19 215 ILE A O 1
ATOM 1618 N N . SER A 1 216 ? 8.619 -6.057 -22.100 1.00 91.81 216 SER A N 1
ATOM 1619 C CA . SER A 1 216 ? 7.759 -5.960 -23.284 1.00 91.81 216 SER A CA 1
ATOM 1620 C C . SER A 1 216 ? 7.046 -7.264 -23.640 1.00 91.81 216 SER A C 1
ATOM 1622 O O . SER A 1 216 ? 5.887 -7.253 -24.053 1.00 91.81 216 SER A O 1
ATOM 1624 N N . GLN A 1 217 ? 7.725 -8.400 -23.479 1.00 92.25 217 GLN A N 1
ATOM 1625 C CA . GLN A 1 217 ? 7.212 -9.733 -23.796 1.00 92.25 217 GLN A CA 1
ATOM 1626 C C . GLN A 1 217 ? 7.209 -10.609 -22.539 1.00 92.25 217 GLN A C 1
ATOM 1628 O O . GLN A 1 217 ? 8.054 -11.494 -22.374 1.00 92.25 217 GLN A O 1
ATOM 1633 N N . PRO A 1 218 ? 6.255 -10.380 -21.619 1.00 92.44 218 PRO A N 1
ATOM 1634 C CA . PRO A 1 218 ? 6.249 -11.079 -20.351 1.00 92.44 218 PRO A CA 1
ATOM 1635 C C . PRO A 1 218 ? 5.955 -12.567 -20.540 1.00 92.44 218 PRO A C 1
ATOM 1637 O O . PRO A 1 218 ? 4.970 -12.969 -21.160 1.00 92.44 218 PRO A O 1
ATOM 1640 N N . THR A 1 219 ? 6.795 -13.404 -19.941 1.00 95.56 219 THR A N 1
ATOM 1641 C CA . THR A 1 219 ? 6.556 -14.847 -19.882 1.00 95.56 219 THR A CA 1
ATOM 1642 C C . THR A 1 219 ? 5.526 -15.183 -18.805 1.00 95.56 219 THR A C 1
ATOM 1644 O O . THR A 1 219 ? 5.326 -14.437 -17.846 1.00 95.56 219 THR A O 1
ATOM 1647 N N . LEU A 1 220 ? 4.917 -16.372 -18.885 1.00 96.12 220 LEU A N 1
ATOM 1648 C CA . LEU A 1 220 ? 4.025 -16.858 -17.824 1.00 96.12 220 LEU A CA 1
ATOM 1649 C C . LEU A 1 220 ? 4.706 -16.851 -16.444 1.00 96.12 220 LEU A C 1
ATOM 1651 O O . LEU A 1 220 ? 4.062 -16.570 -15.439 1.00 96.12 220 LEU A O 1
ATOM 1655 N N . LYS A 1 221 ? 6.018 -17.111 -16.394 1.00 95.75 221 LYS A N 1
ATOM 1656 C CA . LYS A 1 221 ? 6.791 -17.098 -15.147 1.00 95.75 221 LYS A CA 1
ATOM 1657 C C . LYS A 1 221 ? 6.816 -15.704 -14.518 1.00 95.75 221 LYS A C 1
ATOM 1659 O O . LYS A 1 221 ? 6.536 -15.588 -13.329 1.00 95.75 221 LYS A O 1
ATOM 1664 N N . SER A 1 222 ? 7.097 -14.654 -15.296 1.00 94.94 222 SER A N 1
ATOM 1665 C CA . SER A 1 222 ? 7.117 -13.284 -14.763 1.00 94.94 222 SER A CA 1
ATOM 1666 C C . SER A 1 222 ? 5.719 -12.806 -14.370 1.00 94.94 222 SER A C 1
ATOM 1668 O O . SER A 1 222 ? 5.561 -12.143 -13.351 1.00 94.94 222 SER A O 1
ATOM 1670 N N . LEU A 1 223 ? 4.685 -13.204 -15.118 1.00 97.12 223 LEU A N 1
ATOM 1671 C CA . LEU A 1 223 ? 3.290 -12.927 -14.762 1.00 97.12 223 LEU A CA 1
ATOM 1672 C C . LEU A 1 223 ? 2.882 -13.588 -13.442 1.00 97.12 223 LEU A C 1
ATOM 1674 O O . LEU A 1 223 ? 2.242 -12.942 -12.617 1.00 97.12 223 LEU A O 1
ATOM 1678 N N . LEU A 1 224 ? 3.275 -14.846 -13.211 1.00 97.81 224 LEU A N 1
ATOM 1679 C CA . LEU A 1 224 ? 3.009 -15.539 -11.948 1.00 97.81 224 LEU A CA 1
ATOM 1680 C C . LEU A 1 224 ? 3.695 -14.846 -10.769 1.00 97.81 224 LEU A C 1
ATOM 1682 O O . LEU A 1 224 ? 3.062 -14.646 -9.736 1.00 97.81 224 LEU A O 1
ATOM 1686 N N . VAL A 1 225 ? 4.956 -14.432 -10.932 1.00 97.50 225 VAL A N 1
ATOM 1687 C CA . VAL A 1 225 ? 5.685 -13.684 -9.896 1.00 97.50 225 VAL A CA 1
ATOM 1688 C C . VAL A 1 225 ? 4.963 -12.380 -9.560 1.00 97.50 225 VAL A C 1
ATOM 1690 O O . VAL A 1 225 ? 4.735 -12.100 -8.385 1.00 97.50 225 VAL A O 1
ATOM 1693 N N . SER A 1 226 ? 4.523 -11.620 -10.563 1.00 97.50 226 SER A N 1
ATOM 1694 C CA . SER A 1 226 ? 3.819 -10.355 -10.333 1.00 97.50 226 SER A CA 1
ATOM 1695 C C . SER A 1 226 ? 2.415 -10.540 -9.761 1.00 97.50 226 SER A C 1
ATOM 1697 O O . SER A 1 226 ? 2.019 -9.783 -8.879 1.00 97.50 226 SER A O 1
ATOM 1699 N N . ALA A 1 227 ? 1.686 -11.586 -10.154 1.00 98.38 227 ALA A N 1
ATOM 1700 C CA . ALA A 1 227 ? 0.417 -11.942 -9.522 1.00 98.38 227 ALA A CA 1
ATOM 1701 C C . ALA A 1 227 ? 0.607 -12.308 -8.037 1.00 98.38 227 ALA A C 1
ATOM 1703 O O . ALA A 1 227 ? -0.141 -11.835 -7.178 1.00 98.38 227 ALA A O 1
ATOM 1704 N N . CYS A 1 228 ? 1.639 -13.094 -7.709 1.00 98.19 228 CYS A N 1
ATOM 1705 C CA . CYS A 1 228 ? 2.008 -13.388 -6.324 1.00 98.19 228 CYS A CA 1
ATOM 1706 C C . CYS A 1 228 ? 2.421 -12.122 -5.563 1.00 98.19 228 CYS A C 1
ATOM 1708 O O . CYS A 1 228 ? 1.994 -11.951 -4.426 1.00 98.19 228 CYS A O 1
ATOM 1710 N N . GLY A 1 229 ? 3.189 -11.223 -6.187 1.00 97.88 229 GLY A N 1
ATOM 1711 C CA . GLY A 1 229 ? 3.568 -9.925 -5.624 1.00 97.88 229 GLY A CA 1
ATOM 1712 C C . GLY A 1 229 ? 2.353 -9.058 -5.299 1.00 97.88 229 GLY A C 1
ATOM 1713 O O . GLY A 1 229 ? 2.216 -8.590 -4.171 1.00 97.88 229 GLY A O 1
ATOM 1714 N N . ALA A 1 230 ? 1.411 -8.927 -6.237 1.00 98.31 230 ALA A N 1
ATOM 1715 C CA . ALA A 1 230 ? 0.148 -8.222 -6.027 1.00 98.31 230 ALA A CA 1
ATOM 1716 C C . ALA A 1 230 ? -0.646 -8.816 -4.854 1.00 98.31 230 ALA A C 1
ATOM 1718 O O . ALA A 1 230 ? -1.025 -8.089 -3.936 1.00 98.31 230 ALA A O 1
ATOM 1719 N N . ALA A 1 231 ? -0.867 -10.135 -4.848 1.00 98.25 231 ALA A N 1
ATOM 1720 C CA . ALA A 1 231 ? -1.590 -10.804 -3.767 1.00 98.25 231 ALA A CA 1
ATOM 1721 C C . ALA A 1 231 ? -0.887 -10.630 -2.412 1.00 98.25 231 ALA A C 1
ATOM 1723 O O . ALA A 1 231 ? -1.533 -10.269 -1.429 1.00 98.25 231 ALA A O 1
ATOM 1724 N N . ALA A 1 232 ? 0.432 -10.839 -2.364 1.00 97.50 232 ALA A N 1
ATOM 1725 C CA . ALA A 1 232 ? 1.232 -10.681 -1.157 1.00 97.50 232 ALA A CA 1
ATOM 1726 C C . ALA A 1 232 ? 1.159 -9.247 -0.624 1.00 97.50 232 ALA A C 1
ATOM 1728 O O . ALA A 1 232 ? 0.919 -9.068 0.565 1.00 97.50 232 ALA A O 1
ATOM 1729 N N . GLY A 1 233 ? 1.280 -8.234 -1.488 1.00 96.94 233 GLY A N 1
ATOM 1730 C CA . GLY A 1 233 ? 1.166 -6.827 -1.101 1.00 96.94 233 GLY A CA 1
ATOM 1731 C C . GLY A 1 233 ? -0.184 -6.513 -0.455 1.00 96.94 233 GLY A C 1
ATOM 1732 O O . GLY A 1 233 ? -0.232 -5.900 0.609 1.00 96.94 233 GLY A O 1
ATOM 1733 N N . ILE A 1 234 ? -1.282 -7.009 -1.033 1.00 97.56 234 ILE A N 1
ATOM 1734 C CA . ILE A 1 234 ? -2.626 -6.832 -0.463 1.00 97.56 234 ILE A CA 1
ATOM 1735 C C . ILE A 1 234 ? -2.766 -7.553 0.885 1.00 97.56 234 ILE A C 1
ATOM 1737 O O . ILE A 1 234 ? -3.297 -6.974 1.833 1.00 97.56 234 ILE A O 1
ATOM 1741 N N . VAL A 1 235 ? -2.286 -8.796 1.000 1.00 96.19 235 VAL A N 1
ATOM 1742 C CA . VAL A 1 235 ? -2.325 -9.554 2.263 1.00 96.19 235 VAL A CA 1
ATOM 1743 C C . VAL A 1 235 ? -1.499 -8.864 3.343 1.00 96.19 235 VAL A C 1
ATOM 1745 O O . VAL A 1 235 ? -1.977 -8.735 4.465 1.00 96.19 235 VAL A O 1
ATOM 1748 N N . ILE A 1 236 ? -0.297 -8.390 3.009 1.00 95.50 236 ILE A N 1
ATOM 1749 C CA . ILE A 1 236 ? 0.605 -7.673 3.918 1.00 95.50 236 ILE A CA 1
ATOM 1750 C C . ILE A 1 236 ? -0.063 -6.409 4.456 1.00 95.50 236 ILE A C 1
ATOM 1752 O O . ILE A 1 236 ? -0.033 -6.173 5.663 1.00 95.50 236 ILE A O 1
ATOM 1756 N N . ILE A 1 237 ? -0.691 -5.624 3.578 1.00 94.38 237 ILE A N 1
ATOM 1757 C CA . ILE A 1 237 ? -1.426 -4.415 3.961 1.00 94.38 237 ILE A CA 1
ATOM 1758 C C . ILE A 1 237 ? -2.604 -4.760 4.871 1.00 94.38 237 ILE A C 1
ATOM 1760 O O . ILE A 1 237 ? -2.760 -4.146 5.924 1.00 94.38 237 ILE A O 1
ATOM 1764 N N . ALA A 1 238 ? -3.400 -5.767 4.505 1.00 93.06 238 ALA A N 1
ATOM 1765 C CA . ALA A 1 238 ? -4.542 -6.190 5.307 1.00 93.06 238 ALA A CA 1
ATOM 1766 C C . ALA A 1 238 ? -4.118 -6.757 6.674 1.00 93.06 238 ALA A C 1
ATOM 1768 O O . ALA A 1 238 ? -4.795 -6.528 7.660 1.00 93.06 238 ALA A O 1
ATOM 1769 N N . ALA A 1 239 ? -2.972 -7.433 6.760 1.00 90.81 239 ALA A N 1
ATOM 1770 C CA . ALA A 1 239 ? -2.410 -7.941 8.012 1.00 90.81 239 ALA A CA 1
ATOM 1771 C C . ALA A 1 239 ? -1.561 -6.904 8.781 1.00 90.81 239 ALA A C 1
ATOM 1773 O O . ALA A 1 239 ? -0.938 -7.245 9.779 1.00 90.81 239 ALA A O 1
ATOM 1774 N N . TYR A 1 240 ? -1.483 -5.650 8.317 1.00 87.31 240 TYR A N 1
ATOM 1775 C CA . TYR A 1 240 ? -0.637 -4.588 8.885 1.00 87.31 240 TYR A CA 1
ATOM 1776 C C . TYR A 1 240 ? 0.875 -4.901 8.967 1.00 87.31 240 TYR A C 1
ATOM 1778 O O . TYR A 1 240 ? 1.616 -4.264 9.717 1.00 87.31 240 TYR A O 1
ATOM 1786 N N . ARG A 1 241 ? 1.392 -5.832 8.153 1.00 86.88 241 ARG A N 1
ATOM 1787 C CA . ARG A 1 241 ? 2.806 -6.265 8.165 1.00 86.88 241 ARG A CA 1
ATOM 1788 C C . ARG A 1 241 ? 3.741 -5.337 7.380 1.00 86.88 241 ARG A C 1
ATOM 1790 O O . ARG A 1 241 ? 4.450 -5.755 6.465 1.00 86.88 241 ARG A O 1
ATOM 1797 N N . ARG A 1 242 ? 3.775 -4.057 7.743 1.00 79.75 242 ARG A N 1
ATOM 1798 C CA . ARG A 1 242 ? 4.444 -2.993 6.963 1.00 79.75 242 ARG A CA 1
ATOM 1799 C C . ARG A 1 242 ? 5.930 -3.242 6.662 1.00 79.75 242 ARG A C 1
ATOM 1801 O O . ARG A 1 242 ? 6.407 -2.804 5.622 1.00 79.75 242 ARG A O 1
ATOM 1808 N N . SER A 1 243 ? 6.655 -3.969 7.513 1.00 86.75 243 SER A N 1
ATOM 1809 C CA . SER A 1 243 ? 8.099 -4.210 7.355 1.00 86.75 243 SER A CA 1
ATOM 1810 C C . SER A 1 243 ? 8.482 -5.089 6.160 1.00 86.75 243 SER A C 1
ATOM 1812 O O . SER A 1 243 ? 9.620 -5.023 5.706 1.00 86.75 243 SER A O 1
ATOM 1814 N N . VAL A 1 244 ? 7.559 -5.901 5.633 1.00 91.12 244 VAL A N 1
ATOM 1815 C CA . VAL A 1 244 ? 7.849 -6.870 4.557 1.00 91.12 244 VAL A CA 1
ATOM 1816 C C . VAL A 1 244 ? 7.263 -6.474 3.201 1.00 91.12 244 VAL A C 1
ATOM 1818 O O . VAL A 1 244 ? 7.425 -7.207 2.227 1.00 91.12 244 VAL A O 1
ATOM 1821 N N . ILE A 1 245 ? 6.608 -5.310 3.105 1.00 93.00 245 ILE A N 1
ATOM 1822 C CA . ILE A 1 245 ? 5.930 -4.881 1.873 1.00 93.00 245 ILE A CA 1
ATOM 1823 C C . ILE A 1 245 ? 6.896 -4.720 0.695 1.00 93.00 245 ILE A C 1
ATOM 1825 O O . ILE A 1 245 ? 6.529 -5.028 -0.435 1.00 93.00 245 ILE A O 1
ATOM 1829 N N . ALA A 1 246 ? 8.152 -4.347 0.962 1.00 94.00 246 ALA A N 1
ATOM 1830 C CA . ALA A 1 246 ? 9.190 -4.186 -0.054 1.00 94.00 246 ALA A CA 1
ATOM 1831 C C . ALA A 1 246 ? 9.352 -5.431 -0.946 1.00 94.00 246 ALA A C 1
ATOM 1833 O O . ALA A 1 246 ? 9.520 -5.294 -2.154 1.00 94.00 246 ALA A O 1
ATOM 1834 N N . GLY A 1 247 ? 9.224 -6.643 -0.390 1.00 93.75 247 GLY A N 1
ATOM 1835 C CA . GLY A 1 247 ? 9.315 -7.880 -1.174 1.00 93.75 247 GLY A CA 1
ATOM 1836 C C . GLY A 1 247 ? 8.200 -8.019 -2.216 1.00 93.75 247 GLY A C 1
ATOM 1837 O O . GLY A 1 247 ? 8.453 -8.451 -3.338 1.00 93.75 247 GLY A O 1
ATOM 1838 N N . ALA A 1 248 ? 6.979 -7.597 -1.875 1.00 95.06 248 ALA A N 1
ATOM 1839 C CA . ALA A 1 248 ? 5.854 -7.579 -2.808 1.00 95.06 248 ALA A CA 1
ATOM 1840 C C . ALA A 1 248 ? 6.047 -6.533 -3.917 1.00 95.06 248 ALA A C 1
ATOM 1842 O O . ALA A 1 248 ? 5.725 -6.802 -5.073 1.00 95.06 248 ALA A O 1
ATOM 1843 N N . LEU A 1 249 ? 6.609 -5.369 -3.572 1.00 95.38 249 LEU A N 1
ATOM 1844 C CA . LEU A 1 249 ? 6.888 -4.292 -4.525 1.00 95.38 249 LEU A CA 1
ATOM 1845 C C . LEU A 1 249 ? 7.960 -4.691 -5.544 1.00 95.38 249 LEU A C 1
ATOM 1847 O O . LEU A 1 249 ? 7.788 -4.421 -6.725 1.00 95.38 249 LEU A O 1
ATOM 1851 N N . ILE A 1 250 ? 9.017 -5.386 -5.109 1.00 95.44 250 ILE A N 1
ATOM 1852 C CA . ILE A 1 250 ? 10.081 -5.893 -5.994 1.00 95.44 250 ILE A CA 1
ATOM 1853 C C . ILE A 1 250 ? 9.545 -6.918 -7.006 1.00 95.44 250 ILE A C 1
ATOM 1855 O O . ILE A 1 250 ? 10.005 -6.966 -8.142 1.00 95.44 250 ILE A O 1
ATOM 1859 N N . ALA A 1 251 ? 8.589 -7.760 -6.602 1.00 96.44 251 ALA A N 1
ATOM 1860 C CA . ALA A 1 251 ? 8.022 -8.795 -7.471 1.00 96.44 251 ALA A CA 1
ATOM 1861 C C . ALA A 1 251 ? 7.111 -8.232 -8.584 1.00 96.44 251 ALA A C 1
ATOM 1863 O O . ALA A 1 251 ? 6.847 -8.904 -9.588 1.00 96.44 251 ALA A O 1
ATOM 1864 N N . LEU A 1 252 ? 6.598 -7.013 -8.407 1.00 95.06 252 LEU A N 1
ATOM 1865 C CA . LEU A 1 252 ? 5.784 -6.314 -9.396 1.00 95.06 252 LEU A CA 1
ATOM 1866 C C . LEU A 1 252 ? 6.672 -5.547 -10.377 1.00 95.06 252 LEU A C 1
ATOM 1868 O O . LEU A 1 252 ? 7.637 -4.905 -9.983 1.00 95.06 252 LEU A O 1
ATOM 1872 N N . ILE A 1 253 ? 6.295 -5.528 -11.655 1.00 96.31 253 ILE A N 1
ATOM 1873 C CA . ILE A 1 253 ? 7.035 -4.803 -12.703 1.00 96.31 253 ILE A CA 1
ATOM 1874 C C . ILE A 1 253 ? 6.349 -3.453 -12.988 1.00 96.31 253 ILE A C 1
ATOM 1876 O O . ILE A 1 253 ? 6.438 -2.901 -14.078 1.00 96.31 253 ILE A O 1
ATOM 1880 N N . LEU A 1 254 ? 5.680 -2.859 -11.991 1.00 97.12 254 LEU A N 1
ATOM 1881 C CA . LEU A 1 254 ? 4.989 -1.574 -12.156 1.00 97.12 254 LEU A CA 1
ATOM 1882 C C . LEU A 1 254 ? 5.962 -0.438 -12.494 1.00 97.12 254 LEU A C 1
ATOM 1884 O O . LEU A 1 254 ? 5.705 0.323 -13.425 1.00 97.12 254 LEU A O 1
ATOM 1888 N N . MET A 1 255 ? 7.073 -0.325 -11.754 1.00 97.81 255 MET A N 1
ATOM 1889 C CA . MET A 1 255 ? 8.030 0.772 -11.945 1.00 97.81 255 MET A CA 1
ATOM 1890 C C . MET A 1 255 ? 8.822 0.635 -13.251 1.00 97.81 255 MET A C 1
ATOM 1892 O O . MET A 1 255 ? 8.814 1.593 -14.027 1.00 97.81 255 MET A O 1
ATOM 1896 N N . PRO A 1 256 ? 9.446 -0.521 -13.572 1.00 97.69 256 PRO A N 1
ATOM 1897 C CA . PRO A 1 256 ? 10.172 -0.658 -14.834 1.00 97.69 256 PRO A CA 1
ATOM 1898 C C . PRO A 1 256 ? 9.254 -0.515 -16.056 1.00 97.69 256 PRO A C 1
ATOM 1900 O O . PRO A 1 256 ? 9.627 0.146 -17.022 1.00 97.69 256 PRO A O 1
ATOM 1903 N N . ALA A 1 257 ? 8.026 -1.050 -16.001 1.00 98.19 257 ALA A N 1
ATOM 1904 C CA . ALA A 1 257 ? 7.065 -0.899 -17.094 1.00 98.19 257 ALA A CA 1
ATOM 1905 C C . ALA A 1 257 ? 6.625 0.560 -17.281 1.00 98.19 257 ALA A C 1
ATOM 1907 O O . ALA A 1 257 ? 6.584 1.041 -18.411 1.00 98.19 257 ALA A O 1
ATOM 1908 N N . ALA A 1 258 ? 6.356 1.295 -16.195 1.00 98.56 258 ALA A N 1
ATOM 1909 C CA . ALA A 1 258 ? 6.024 2.716 -16.280 1.00 98.56 258 ALA A CA 1
ATOM 1910 C C . ALA A 1 258 ? 7.201 3.551 -16.813 1.00 98.56 258 ALA A C 1
ATOM 1912 O O . ALA A 1 258 ? 7.003 4.440 -17.641 1.00 98.56 258 ALA A O 1
ATOM 1913 N N . ALA A 1 259 ? 8.433 3.243 -16.404 1.00 98.62 259 ALA A N 1
ATOM 1914 C CA . ALA A 1 259 ? 9.618 3.903 -16.945 1.00 98.62 259 ALA A CA 1
ATOM 1915 C C . ALA A 1 259 ? 9.769 3.653 -18.450 1.00 98.62 259 ALA A C 1
ATOM 1917 O O . ALA A 1 259 ? 10.080 4.587 -19.188 1.00 98.62 259 ALA A O 1
ATOM 1918 N N . LEU A 1 260 ? 9.482 2.431 -18.916 1.00 98.38 260 LEU A N 1
ATOM 1919 C CA . LEU A 1 260 ? 9.540 2.070 -20.333 1.00 98.38 260 LEU A CA 1
ATOM 1920 C C . LEU A 1 260 ? 8.545 2.876 -21.184 1.00 98.38 260 LEU A C 1
ATOM 1922 O O . LEU A 1 260 ? 8.875 3.241 -22.310 1.00 98.38 260 LEU A O 1
ATOM 1926 N N . ILE A 1 261 ? 7.374 3.233 -20.637 1.00 98.62 261 ILE A N 1
ATOM 1927 C CA . ILE A 1 261 ? 6.424 4.145 -21.303 1.00 98.62 261 ILE A CA 1
ATOM 1928 C C . ILE A 1 261 ? 7.101 5.488 -21.595 1.00 98.62 261 ILE A C 1
ATOM 1930 O O . ILE A 1 261 ? 7.107 5.953 -22.735 1.00 98.62 261 ILE A O 1
ATOM 1934 N N . GLY A 1 262 ? 7.686 6.105 -20.564 1.00 98.25 262 GLY A N 1
ATOM 1935 C CA . GLY A 1 262 ? 8.338 7.411 -20.676 1.00 98.25 262 GLY A CA 1
ATOM 1936 C C . GLY A 1 262 ? 9.568 7.365 -21.576 1.00 98.25 262 GLY A C 1
ATOM 1937 O O . GLY A 1 262 ? 9.726 8.212 -22.454 1.00 98.25 262 GLY A O 1
ATOM 1938 N N . ALA A 1 263 ? 10.405 6.342 -21.401 1.00 98.25 263 ALA A N 1
ATOM 1939 C CA . ALA A 1 263 ? 11.608 6.126 -22.192 1.00 98.25 263 ALA A CA 1
ATOM 1940 C C . ALA A 1 263 ? 11.291 5.897 -23.675 1.00 98.25 263 ALA A C 1
ATOM 1942 O O . ALA A 1 263 ? 11.898 6.543 -24.523 1.00 98.25 263 ALA A O 1
ATOM 1943 N N . GLY A 1 264 ? 10.305 5.051 -23.996 1.00 97.62 264 GLY A N 1
ATOM 1944 C CA . GLY A 1 264 ? 9.876 4.787 -25.372 1.00 97.62 264 GLY A CA 1
ATOM 1945 C C . GLY A 1 264 ? 9.397 6.051 -26.088 1.00 97.62 264 GLY A C 1
ATOM 1946 O O . GLY A 1 264 ? 9.781 6.300 -27.230 1.00 97.62 264 GLY A O 1
ATOM 1947 N N . VAL A 1 265 ? 8.628 6.902 -25.394 1.00 97.81 265 VAL A N 1
ATOM 1948 C CA . VAL A 1 265 ? 8.225 8.222 -25.912 1.00 97.81 265 VAL A CA 1
ATOM 1949 C C . VAL A 1 265 ? 9.441 9.127 -26.122 1.00 97.81 265 VAL A C 1
ATOM 1951 O O . VAL A 1 265 ? 9.549 9.759 -27.170 1.00 97.81 265 VAL A O 1
ATOM 1954 N N . ALA A 1 266 ? 10.369 9.166 -25.162 1.00 97.44 266 ALA A N 1
ATOM 1955 C CA . ALA A 1 266 ? 11.556 10.018 -25.210 1.00 97.44 266 ALA A CA 1
ATOM 1956 C C . ALA A 1 266 ? 12.493 9.699 -26.385 1.00 97.44 266 ALA A C 1
ATOM 1958 O O . ALA A 1 266 ? 13.049 10.615 -26.987 1.00 97.44 266 ALA A O 1
ATOM 1959 N N . VAL A 1 267 ? 12.643 8.417 -26.734 1.00 96.56 267 VAL A N 1
ATOM 1960 C CA . VAL A 1 267 ? 13.482 7.969 -27.861 1.00 96.56 267 VAL A CA 1
ATOM 1961 C C . VAL A 1 267 ? 12.725 7.879 -29.192 1.00 96.56 267 VAL A C 1
ATOM 1963 O O . VAL A 1 267 ? 13.312 7.518 -30.210 1.00 96.56 267 VAL A O 1
ATOM 1966 N N . GLY A 1 268 ? 11.425 8.191 -29.207 1.00 95.56 268 GLY A N 1
ATOM 1967 C CA . GLY A 1 268 ? 10.589 8.158 -30.411 1.00 95.56 268 GLY A CA 1
ATOM 1968 C C . GLY A 1 268 ? 10.175 6.756 -30.878 1.00 95.56 268 GLY A C 1
ATOM 1969 O O . GLY A 1 268 ? 9.697 6.608 -32.002 1.00 95.56 268 GLY A O 1
ATOM 1970 N N . ILE A 1 269 ? 10.323 5.727 -30.037 1.00 95.25 269 ILE A N 1
ATOM 1971 C CA . ILE A 1 269 ? 9.945 4.343 -30.352 1.00 95.25 269 ILE A CA 1
ATOM 1972 C C . ILE A 1 269 ? 8.596 4.038 -29.693 1.00 95.25 269 ILE A C 1
ATOM 1974 O O . ILE A 1 269 ? 8.506 3.607 -28.542 1.00 95.25 269 ILE A O 1
ATOM 1978 N N . SER A 1 270 ? 7.517 4.256 -30.446 1.00 94.06 270 SER A N 1
ATOM 1979 C CA . SER A 1 270 ? 6.145 4.096 -29.947 1.00 94.06 270 SER A CA 1
ATOM 1980 C C . SER A 1 270 ? 5.790 2.657 -29.562 1.00 94.06 270 SER A C 1
ATOM 1982 O O . SER A 1 270 ? 4.984 2.465 -28.653 1.00 94.06 270 SER A O 1
ATOM 1984 N N . SER A 1 271 ? 6.402 1.649 -30.194 1.00 95.75 271 SER A N 1
ATOM 1985 C CA . SER A 1 271 ? 6.174 0.239 -29.852 1.00 95.75 271 SER A CA 1
ATOM 1986 C C . SER A 1 271 ? 6.581 -0.069 -28.412 1.00 95.75 271 SER A C 1
ATOM 1988 O O . SER A 1 271 ? 5.779 -0.634 -27.676 1.00 95.75 271 SER A O 1
ATOM 1990 N N . LEU A 1 272 ? 7.755 0.400 -27.973 1.00 96.00 272 LEU A N 1
ATOM 1991 C CA . LEU A 1 272 ? 8.224 0.226 -26.594 1.00 96.00 272 LEU A CA 1
ATOM 1992 C C . LEU A 1 272 ? 7.295 0.912 -25.590 1.00 96.00 272 LEU A C 1
ATOM 1994 O O . LEU A 1 272 ? 6.981 0.348 -24.544 1.00 96.00 272 LEU A O 1
ATOM 1998 N N . ALA A 1 273 ? 6.808 2.112 -25.919 1.00 97.31 273 ALA A N 1
ATOM 1999 C CA . ALA A 1 273 ? 5.890 2.827 -25.041 1.00 97.31 273 ALA A CA 1
ATOM 2000 C C . ALA A 1 273 ? 4.560 2.074 -24.861 1.00 97.31 273 ALA A C 1
ATOM 2002 O O . ALA A 1 273 ? 4.030 1.994 -23.752 1.00 97.31 273 ALA A O 1
ATOM 2003 N N . VAL A 1 274 ? 4.030 1.493 -25.944 1.00 97.81 274 VAL A N 1
ATOM 2004 C CA . VAL A 1 274 ? 2.808 0.677 -25.916 1.00 97.81 274 VAL A CA 1
ATOM 2005 C C . VAL A 1 274 ? 3.036 -0.641 -25.176 1.00 97.81 274 VAL A C 1
ATOM 2007 O O . VAL A 1 274 ? 2.198 -1.031 -24.369 1.00 97.81 274 VAL A O 1
ATOM 2010 N N . GLU A 1 275 ? 4.162 -1.313 -25.397 1.00 97.25 275 GLU A N 1
ATOM 2011 C CA . GLU A 1 275 ? 4.524 -2.550 -24.695 1.00 97.25 275 GLU A CA 1
ATOM 2012 C C . GLU A 1 275 ? 4.671 -2.320 -23.183 1.00 97.25 275 GLU A C 1
ATOM 2014 O O . GLU A 1 275 ? 4.090 -3.058 -22.383 1.00 97.25 275 GLU A O 1
ATOM 2019 N N . GLY A 1 276 ? 5.343 -1.234 -22.783 1.00 97.75 276 GLY A N 1
ATOM 2020 C CA . GLY A 1 276 ? 5.411 -0.792 -21.390 1.00 97.75 276 GLY A CA 1
ATOM 2021 C C . GLY A 1 276 ? 4.029 -0.497 -20.806 1.00 97.75 276 GLY A C 1
ATOM 2022 O O . GLY A 1 276 ? 3.725 -0.923 -19.692 1.00 97.75 276 GLY A O 1
ATOM 2023 N N . LEU A 1 277 ? 3.145 0.153 -21.572 1.00 98.19 277 LEU A N 1
ATOM 2024 C CA . LEU A 1 277 ? 1.771 0.439 -21.151 1.00 98.19 277 LEU A CA 1
ATOM 2025 C C . LEU A 1 277 ? 0.949 -0.840 -20.951 1.00 98.19 277 LEU A C 1
ATOM 2027 O O . LEU A 1 277 ? 0.215 -0.945 -19.968 1.00 98.19 277 LEU A O 1
ATOM 2031 N N . ILE A 1 278 ? 1.084 -1.818 -21.850 1.00 98.19 278 ILE A N 1
ATOM 2032 C CA . ILE A 1 278 ? 0.430 -3.126 -21.729 1.00 98.19 278 ILE A CA 1
ATOM 2033 C C . ILE A 1 278 ? 0.917 -3.827 -20.463 1.00 98.19 278 ILE A C 1
ATOM 2035 O O . ILE A 1 278 ? 0.098 -4.261 -19.651 1.00 98.19 278 ILE A O 1
ATOM 2039 N N . ARG A 1 279 ? 2.237 -3.902 -20.253 1.00 97.75 279 ARG A N 1
ATOM 2040 C CA . ARG A 1 279 ? 2.809 -4.561 -19.075 1.00 97.75 279 ARG A CA 1
ATOM 2041 C C . ARG A 1 279 ? 2.389 -3.877 -17.775 1.00 97.75 279 ARG A C 1
ATOM 2043 O O . ARG A 1 279 ? 1.969 -4.558 -16.840 1.00 97.75 279 ARG A O 1
ATOM 2050 N N . PHE A 1 280 ? 2.438 -2.548 -17.738 1.00 98.38 280 PHE A N 1
ATOM 2051 C CA . PHE A 1 280 ? 1.958 -1.752 -16.613 1.00 98.38 280 PHE A CA 1
ATOM 2052 C C . PHE A 1 280 ? 0.477 -2.032 -16.326 1.00 98.38 280 PHE A C 1
ATOM 2054 O O . PHE A 1 280 ? 0.103 -2.304 -15.187 1.00 98.38 280 PHE A O 1
ATOM 2061 N N . GLY A 1 281 ? -0.361 -2.038 -17.366 1.00 98.38 281 GLY A N 1
ATOM 2062 C CA . GLY A 1 281 ? -1.789 -2.327 -17.258 1.00 98.38 281 GLY A CA 1
ATOM 2063 C C . GLY A 1 281 ? -2.089 -3.726 -16.715 1.00 98.38 281 GLY A C 1
ATOM 2064 O O . GLY A 1 281 ? -3.006 -3.875 -15.909 1.00 98.38 281 GLY A O 1
ATOM 2065 N N . ILE A 1 282 ? -1.301 -4.736 -17.097 1.00 98.38 282 ILE A N 1
ATOM 2066 C CA . ILE A 1 282 ? -1.424 -6.104 -16.568 1.00 98.38 282 ILE A CA 1
ATOM 2067 C C . ILE A 1 282 ? -1.143 -6.134 -15.062 1.00 98.38 282 ILE A C 1
ATOM 2069 O O . ILE A 1 282 ? -1.941 -6.686 -14.304 1.00 98.38 282 ILE A O 1
ATOM 2073 N N . ASP A 1 283 ? -0.052 -5.515 -14.610 1.00 98.00 283 ASP A N 1
ATOM 2074 C CA . ASP A 1 283 ? 0.294 -5.506 -13.185 1.00 98.00 283 ASP A CA 1
ATOM 2075 C C . ASP A 1 283 ? -0.722 -4.701 -12.363 1.00 98.00 283 ASP A C 1
ATOM 2077 O O . ASP A 1 283 ? -1.151 -5.152 -11.300 1.00 98.00 283 ASP A O 1
ATOM 2081 N N . VAL A 1 284 ? -1.208 -3.569 -12.886 1.00 98.56 284 VAL A N 1
ATOM 2082 C CA . VAL A 1 284 ? -2.337 -2.834 -12.291 1.00 98.56 284 VAL A CA 1
ATOM 2083 C C . VAL A 1 284 ? -3.566 -3.739 -12.187 1.00 98.56 284 VAL A C 1
ATOM 2085 O O . VAL A 1 284 ? -4.191 -3.801 -11.129 1.00 98.56 284 VAL A O 1
ATOM 2088 N N . ALA A 1 285 ? -3.905 -4.481 -13.245 1.00 98.62 285 ALA A N 1
ATOM 2089 C CA . ALA A 1 285 ? -5.041 -5.397 -13.236 1.00 98.62 285 ALA A CA 1
ATOM 2090 C C . ALA A 1 285 ? -4.885 -6.500 -12.180 1.00 98.62 285 ALA A C 1
ATOM 2092 O O . ALA A 1 285 ? -5.860 -6.806 -11.493 1.00 98.62 285 ALA A O 1
ATOM 2093 N N . PHE A 1 286 ? -3.680 -7.046 -11.975 1.00 98.62 286 PHE A N 1
ATOM 2094 C CA . PHE A 1 286 ? -3.431 -7.985 -10.879 1.00 98.62 286 PHE A CA 1
ATOM 2095 C C . PHE A 1 286 ? -3.711 -7.358 -9.516 1.00 98.62 286 PHE A C 1
ATOM 2097 O O . PHE A 1 286 ? -4.445 -7.953 -8.726 1.00 98.62 286 PHE A O 1
ATOM 2104 N N . VAL A 1 287 ? -3.201 -6.152 -9.248 1.00 98.56 287 VAL A N 1
ATOM 2105 C CA . VAL A 1 287 ? -3.457 -5.457 -7.974 1.00 98.5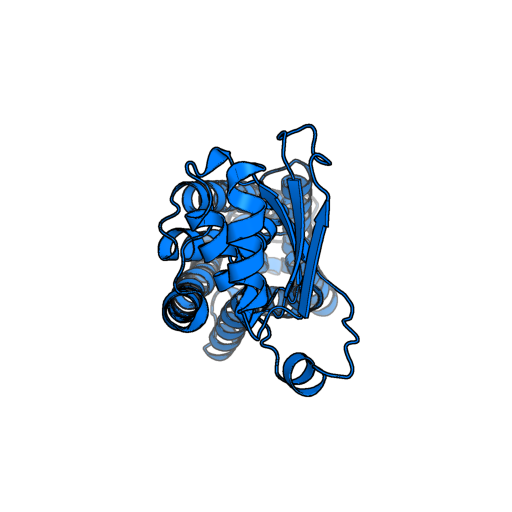6 287 VAL A CA 1
ATOM 2106 C C . VAL A 1 287 ? -4.951 -5.201 -7.773 1.00 98.56 287 VAL A C 1
ATOM 2108 O O . VAL A 1 287 ? -5.472 -5.448 -6.687 1.00 98.56 287 VAL A O 1
ATOM 2111 N N . LEU A 1 288 ? -5.668 -4.765 -8.811 1.00 98.62 288 LEU A N 1
ATOM 2112 C CA . LEU A 1 288 ? -7.103 -4.483 -8.725 1.00 98.62 288 LEU A CA 1
ATOM 2113 C C . LEU A 1 288 ? -7.939 -5.754 -8.520 1.00 98.62 288 LEU A C 1
ATOM 2115 O O . LEU A 1 288 ? -8.775 -5.796 -7.618 1.00 98.62 288 LEU A O 1
ATOM 2119 N N . VAL A 1 289 ? -7.724 -6.791 -9.333 1.00 98.62 289 VAL A N 1
ATOM 2120 C CA . VAL A 1 289 ? -8.527 -8.025 -9.305 1.00 98.62 289 VAL A CA 1
ATOM 2121 C C . VAL A 1 289 ? -8.234 -8.837 -8.049 1.00 98.62 289 VAL A C 1
ATOM 2123 O O . VAL A 1 289 ? -9.160 -9.202 -7.324 1.00 98.62 289 VAL A O 1
ATOM 2126 N N . LEU A 1 290 ? -6.958 -9.094 -7.748 1.00 98.62 290 LEU A N 1
ATOM 2127 C CA . LEU A 1 290 ? -6.574 -9.852 -6.555 1.00 98.62 290 LEU A CA 1
ATOM 2128 C C . LEU A 1 290 ? -6.874 -9.049 -5.290 1.00 98.62 290 LEU A C 1
ATOM 2130 O O . LEU A 1 290 ? -7.386 -9.610 -4.323 1.00 98.62 290 LEU A O 1
ATOM 2134 N N . GLY A 1 291 ? -6.657 -7.731 -5.328 1.00 98.31 291 GLY A N 1
ATOM 2135 C CA . GLY A 1 291 ? -7.072 -6.815 -4.271 1.00 98.31 291 GLY A CA 1
ATOM 2136 C C . GLY A 1 291 ? -8.558 -6.925 -3.967 1.00 98.31 291 GLY A C 1
ATOM 2137 O O . GLY A 1 291 ? -8.940 -7.115 -2.813 1.00 98.31 291 GLY A O 1
ATOM 2138 N N . PHE A 1 292 ? -9.402 -6.883 -4.999 1.00 98.44 292 PHE A N 1
ATOM 2139 C CA . PHE A 1 292 ? -10.845 -7.025 -4.840 1.00 98.44 292 PHE A CA 1
ATOM 2140 C C . PHE A 1 292 ? -11.208 -8.375 -4.220 1.00 98.44 292 PHE A C 1
ATOM 2142 O O . PHE A 1 292 ? -11.945 -8.408 -3.239 1.00 98.44 292 PHE A O 1
ATOM 2149 N N . ILE A 1 293 ? -10.665 -9.480 -4.744 1.00 98.25 293 ILE A N 1
ATOM 2150 C CA . ILE A 1 293 ? -10.943 -10.834 -4.241 1.00 98.25 293 ILE A CA 1
ATOM 2151 C C . ILE A 1 293 ? -10.563 -10.956 -2.762 1.00 98.25 293 ILE A C 1
ATOM 2153 O O . ILE A 1 293 ? -11.364 -11.443 -1.960 1.00 98.25 293 ILE A O 1
ATOM 2157 N N . ILE A 1 294 ? -9.365 -10.505 -2.385 1.00 97.56 294 ILE A N 1
ATOM 2158 C CA . ILE A 1 294 ? -8.847 -10.640 -1.019 1.00 97.56 294 ILE A CA 1
ATOM 2159 C C . ILE A 1 294 ? -9.633 -9.747 -0.059 1.00 97.56 294 ILE A C 1
ATOM 2161 O O . ILE A 1 294 ? -10.135 -10.246 0.950 1.00 97.56 294 ILE A O 1
ATOM 2165 N N . PHE A 1 295 ? -9.812 -8.461 -0.376 1.00 96.94 295 PHE A N 1
ATOM 2166 C CA . PHE A 1 295 ? -10.581 -7.554 0.478 1.00 96.94 295 PHE A CA 1
ATOM 2167 C C . PHE A 1 295 ? -12.041 -7.987 0.601 1.00 96.94 295 PHE A C 1
ATOM 2169 O O . PHE A 1 295 ? -12.585 -7.972 1.702 1.00 96.94 295 PHE A O 1
ATOM 2176 N N . TYR A 1 296 ? -12.673 -8.436 -0.486 1.00 96.69 296 TYR A N 1
ATOM 2177 C CA . TYR A 1 296 ? -14.040 -8.957 -0.448 1.00 96.69 296 TYR A CA 1
ATOM 2178 C C . TYR A 1 296 ? -14.147 -10.202 0.437 1.00 96.69 296 TYR A C 1
ATOM 2180 O O . TYR A 1 296 ? -15.062 -10.309 1.257 1.00 96.69 296 TYR A O 1
ATOM 2188 N N . SER A 1 297 ? -13.192 -11.127 0.313 1.00 95.56 297 SER A N 1
ATOM 2189 C CA . SER A 1 297 ? -13.147 -12.342 1.130 1.00 95.56 297 SER A CA 1
ATOM 2190 C C . SER A 1 297 ? -12.986 -12.006 2.612 1.00 95.56 297 SER A C 1
ATOM 2192 O O . SER A 1 297 ? -13.763 -12.493 3.434 1.00 95.56 297 SER A O 1
ATOM 2194 N N . LYS A 1 298 ? -12.055 -11.104 2.955 1.00 93.50 298 LYS A N 1
ATOM 2195 C CA . LYS A 1 298 ? -11.862 -10.621 4.332 1.00 93.50 298 LYS A CA 1
ATOM 2196 C C . LYS A 1 298 ? -13.101 -9.897 4.862 1.00 93.50 298 LYS A C 1
ATOM 2198 O O . LYS A 1 298 ? -13.537 -10.176 5.976 1.00 93.50 298 LYS A O 1
ATOM 2203 N N . GLN A 1 299 ? -13.740 -9.054 4.050 1.00 93.19 299 GLN A N 1
ATOM 2204 C CA . GLN A 1 299 ? -14.967 -8.349 4.429 1.00 93.19 299 GLN A CA 1
ATOM 2205 C C . GLN A 1 299 ? -16.114 -9.309 4.753 1.00 93.19 299 GLN A C 1
ATOM 2207 O O . GLN A 1 299 ? -16.832 -9.115 5.734 1.00 93.19 299 GLN A O 1
ATOM 2212 N N . LYS A 1 300 ? -16.297 -10.346 3.928 1.00 90.81 300 LYS A N 1
ATOM 2213 C CA . LYS A 1 300 ? -17.391 -11.313 4.072 1.00 90.81 300 LYS A CA 1
ATOM 2214 C C . LYS A 1 300 ? -17.164 -12.285 5.230 1.00 90.81 300 LYS A C 1
ATOM 2216 O O . LYS A 1 300 ? -18.117 -12.650 5.915 1.00 90.81 300 LYS A O 1
ATOM 2221 N N . ILE A 1 301 ? -15.926 -12.735 5.422 1.00 88.06 301 ILE A N 1
ATOM 2222 C CA . ILE A 1 301 ? -15.606 -13.823 6.352 1.00 88.06 301 ILE A CA 1
ATOM 2223 C C . ILE A 1 301 ? -15.256 -13.282 7.740 1.00 88.06 301 ILE A C 1
ATOM 2225 O O . ILE A 1 301 ? -15.775 -13.811 8.725 1.00 88.06 301 ILE A O 1
ATOM 2229 N N . LEU A 1 302 ? -14.412 -12.246 7.807 1.00 83.69 302 LEU A N 1
ATOM 2230 C CA . LEU A 1 302 ? -13.774 -11.775 9.038 1.00 83.69 302 LEU A CA 1
ATOM 2231 C C . LEU A 1 302 ? -14.462 -10.535 9.609 1.00 83.69 302 LEU A C 1
ATOM 2233 O O . LEU A 1 302 ? -15.069 -10.633 10.669 1.00 83.69 302 LEU A O 1
ATOM 2237 N N . HIS A 1 303 ? -14.420 -9.405 8.900 1.00 84.38 303 HIS A N 1
ATOM 2238 C CA . HIS A 1 303 ? -14.778 -8.116 9.501 1.00 84.38 303 HIS A CA 1
ATOM 2239 C C . HIS A 1 303 ? -16.279 -7.933 9.726 1.00 84.38 303 HIS A C 1
ATOM 2241 O O . HIS A 1 303 ? -16.690 -7.406 10.753 1.00 84.38 303 HIS A O 1
ATOM 2247 N N . ARG A 1 304 ? -17.121 -8.332 8.757 1.00 81.31 304 ARG A N 1
ATOM 2248 C CA . ARG A 1 304 ? -18.602 -8.267 8.809 1.00 81.31 304 ARG A CA 1
ATOM 2249 C C . ARG A 1 304 ? -19.219 -6.911 9.210 1.00 81.31 304 ARG A C 1
ATOM 2251 O O . ARG A 1 304 ? -20.437 -6.814 9.333 1.00 81.31 304 ARG A O 1
ATOM 2258 N N . ARG A 1 305 ? -18.420 -5.852 9.337 1.00 87.56 305 ARG A N 1
ATOM 2259 C CA . ARG A 1 305 ? -18.832 -4.468 9.584 1.00 87.56 305 ARG A CA 1
ATOM 2260 C C . ARG A 1 305 ? -18.239 -3.544 8.533 1.00 87.56 305 ARG A C 1
ATOM 2262 O O . ARG A 1 305 ? -17.313 -3.914 7.813 1.00 87.56 305 ARG A O 1
ATOM 2269 N N . ARG A 1 306 ? -18.785 -2.339 8.431 1.00 81.25 306 ARG A N 1
ATOM 2270 C CA . ARG A 1 306 ? -18.152 -1.257 7.671 1.00 81.25 306 ARG A CA 1
ATOM 2271 C C . ARG A 1 306 ? -17.250 -0.436 8.602 1.00 81.25 306 ARG A C 1
ATOM 2273 O O . ARG A 1 306 ? -17.473 -0.480 9.816 1.00 81.25 306 ARG A O 1
ATOM 2280 N N . PRO A 1 307 ? -16.255 0.281 8.052 1.00 83.31 307 PRO A N 1
ATOM 2281 C CA . PRO A 1 307 ? -15.481 1.245 8.826 1.00 83.31 307 PRO A CA 1
ATOM 2282 C C . PRO A 1 307 ? -16.390 2.287 9.491 1.00 83.31 307 PRO A C 1
ATOM 2284 O O . PRO A 1 307 ? -17.441 2.620 8.939 1.00 83.31 307 PRO A O 1
ATOM 2287 N N . LEU A 1 308 ? -15.984 2.789 10.655 1.00 80.81 308 LEU A N 1
ATOM 2288 C CA . LEU A 1 308 ? -16.637 3.885 11.370 1.00 80.81 308 LEU A CA 1
ATOM 2289 C C . LEU A 1 308 ? -16.223 5.232 10.753 1.00 80.81 308 LEU A C 1
ATOM 2291 O O . LEU A 1 308 ? -15.409 5.943 11.326 1.00 80.81 308 LEU A O 1
ATOM 2295 N N . GLU A 1 309 ? -16.729 5.564 9.566 1.00 63.97 309 GLU A N 1
ATOM 2296 C CA . GLU A 1 309 ? -16.592 6.897 8.942 1.00 63.97 309 GLU A CA 1
ATOM 2297 C C . GLU A 1 309 ? -17.783 7.196 8.017 1.00 63.97 309 GLU A C 1
ATOM 2299 O O . GLU A 1 309 ? -18.221 6.277 7.279 1.00 63.97 309 GLU A O 1
#

Foldseek 3Di:
DWKKKKKFAAPVQVVVLVVVLVPDLFWPDWDKDAQPDVVVGGIIIITTGFQLCPLVSVVSQCVSHPDLVRIDIDMDDDPDDDDPVCVVVNVPGDLFDDVVQLLVVLCVLQAPDPQLLVQLLVLLLLLLCLLLDDPPSNLVSQLSSLQRHSLQSLLLQQLLCVLLVNVVSNVRSVVSNCSSLVNSLQSLLVNLLVCVVVVVGAPVSSVPDVVLVCLLDPDPVLLVLLLVLLLVLLVCSRSVVVVCNSSSSSSQCQSNLSSQLSNCVNNVNVSSNVSSVVSNVSSSCSNNVSSNVVSNCCCVPRNVDRDSD

Organism: NCBI:txid1121959